Protein AF-A0A0A3YGN4-F1 (afdb_monomer_lite)

Structure (mmCIF, N/CA/C/O backbone):
data_AF-A0A0A3YGN4-F1
#
_entry.id   AF-A0A0A3YGN4-F1
#
loop_
_atom_site.group_PDB
_atom_site.id
_atom_site.type_symbol
_atom_site.label_atom_id
_atom_site.label_alt_id
_atom_site.label_comp_id
_atom_site.label_asym_id
_atom_site.label_entity_id
_atom_site.label_seq_id
_atom_site.pdbx_PDB_ins_code
_atom_site.Cartn_x
_atom_site.Cartn_y
_atom_site.Cartn_z
_atom_site.occupancy
_atom_site.B_iso_or_equiv
_atom_site.auth_seq_id
_atom_site.auth_comp_id
_atom_site.auth_asym_id
_atom_site.auth_atom_id
_atom_site.pdbx_PDB_model_num
ATOM 1 N N . ILE A 1 1 ? -13.896 -2.604 -12.950 1.00 87.62 1 ILE A N 1
ATOM 2 C CA . ILE A 1 1 ? -14.407 -3.993 -12.743 1.00 87.62 1 ILE A CA 1
ATOM 3 C C . ILE A 1 1 ? -13.763 -4.641 -11.520 1.00 87.62 1 ILE A C 1
ATOM 5 O O . ILE A 1 1 ? -14.509 -4.986 -10.619 1.00 87.62 1 ILE A O 1
ATOM 9 N N . GLY A 1 2 ? -12.428 -4.775 -11.464 1.00 91.88 2 GLY A N 1
ATOM 10 C CA . GLY A 1 2 ? -11.724 -5.383 -10.320 1.00 91.88 2 GLY A CA 1
ATOM 11 C C . GLY A 1 2 ? -12.083 -4.744 -8.975 1.00 91.88 2 GLY A C 1
ATOM 12 O O . GLY A 1 2 ? -12.652 -5.425 -8.132 1.00 91.88 2 GLY A O 1
ATOM 13 N N . MET A 1 3 ? -11.892 -3.424 -8.843 1.00 93.06 3 MET A N 1
ATOM 14 C CA . MET A 1 3 ? -12.263 -2.665 -7.633 1.00 93.06 3 MET A CA 1
ATOM 15 C C . MET A 1 3 ? -13.719 -2.891 -7.199 1.00 93.06 3 MET A C 1
ATOM 17 O O . MET A 1 3 ? -13.986 -3.164 -6.037 1.00 93.06 3 MET A O 1
ATOM 21 N N . LYS A 1 4 ? -14.669 -2.863 -8.146 1.00 93.38 4 LYS A N 1
ATOM 22 C CA . LYS A 1 4 ? -16.083 -3.149 -7.851 1.00 93.38 4 LYS A CA 1
ATOM 23 C C . LYS A 1 4 ? -16.274 -4.568 -7.312 1.00 93.38 4 LYS A C 1
ATOM 25 O O . LYS A 1 4 ? -17.014 -4.752 -6.361 1.00 93.38 4 LYS A O 1
ATOM 30 N N . ALA A 1 5 ? -15.598 -5.562 -7.890 1.00 95.50 5 ALA A N 1
ATOM 31 C CA . ALA A 1 5 ? -15.697 -6.943 -7.422 1.00 95.50 5 ALA A CA 1
ATOM 32 C C . ALA A 1 5 ? -15.141 -7.115 -5.997 1.00 95.50 5 ALA A C 1
ATOM 34 O O . ALA A 1 5 ? -15.729 -7.872 -5.234 1.00 95.50 5 ALA A O 1
ATOM 35 N N . MET A 1 6 ? -14.064 -6.400 -5.649 1.00 95.81 6 MET A N 1
ATOM 36 C CA . MET A 1 6 ? -13.512 -6.362 -4.287 1.00 95.81 6 MET A CA 1
ATOM 37 C C . MET A 1 6 ? -14.488 -5.696 -3.308 1.00 95.81 6 MET A C 1
ATOM 39 O O . MET A 1 6 ? -14.756 -6.231 -2.239 1.00 95.81 6 MET A O 1
ATOM 43 N N . ILE A 1 7 ? -15.096 -4.571 -3.701 1.00 96.06 7 ILE A N 1
ATOM 44 C CA . ILE A 1 7 ? -16.134 -3.895 -2.907 1.00 96.06 7 ILE A CA 1
ATOM 45 C C . ILE A 1 7 ? -17.335 -4.819 -2.650 1.00 96.06 7 ILE A C 1
ATOM 47 O O . ILE A 1 7 ? -17.850 -4.862 -1.533 1.00 96.06 7 ILE A O 1
ATOM 51 N N . GLU A 1 8 ? -17.776 -5.577 -3.655 1.00 95.94 8 GLU A N 1
ATOM 52 C CA . GLU A 1 8 ? -18.858 -6.550 -3.484 1.00 95.94 8 GLU A CA 1
ATOM 53 C C . GLU A 1 8 ? -18.474 -7.700 -2.541 1.00 95.94 8 GLU A C 1
ATOM 55 O O . GLU A 1 8 ? -19.299 -8.102 -1.725 1.00 95.94 8 GLU A O 1
ATOM 60 N N . GLU A 1 9 ? -17.228 -8.186 -2.569 1.00 96.00 9 GLU A N 1
ATOM 61 C CA . GLU A 1 9 ? -16.745 -9.158 -1.578 1.00 96.00 9 GLU A CA 1
ATOM 62 C C . GLU A 1 9 ? -16.755 -8.564 -0.166 1.00 96.00 9 GLU A C 1
ATOM 64 O O . GLU A 1 9 ? -17.300 -9.174 0.755 1.00 96.00 9 GLU A O 1
ATOM 69 N N . ALA A 1 10 ? -16.237 -7.346 0.007 1.00 96.12 10 ALA A N 1
ATOM 70 C CA . ALA A 1 10 ? -16.197 -6.662 1.297 1.00 96.12 10 ALA A CA 1
ATOM 71 C C . ALA A 1 10 ? -17.579 -6.473 1.934 1.00 96.12 10 ALA A C 1
ATOM 73 O O . ALA A 1 10 ? -17.696 -6.461 3.159 1.00 96.12 10 ALA A O 1
ATOM 74 N N . LYS A 1 11 ? -18.643 -6.355 1.130 1.00 94.88 11 LYS A N 1
ATOM 75 C CA . LYS A 1 11 ? -20.032 -6.298 1.619 1.00 94.88 11 LYS A CA 1
ATOM 76 C C . LYS A 1 11 ? -20.482 -7.602 2.287 1.00 94.88 11 LYS A C 1
ATOM 78 O O . LYS A 1 11 ? -21.425 -7.575 3.074 1.00 94.88 11 LYS A O 1
ATOM 83 N N . THR A 1 12 ? -19.822 -8.721 1.990 1.00 94.69 12 THR A N 1
ATOM 84 C CA . THR A 1 12 ? -20.136 -10.045 2.550 1.00 94.69 12 THR A CA 1
ATOM 85 C C . THR A 1 12 ? -19.335 -10.379 3.809 1.00 94.69 12 THR A C 1
ATOM 87 O O . THR A 1 12 ? -19.714 -11.286 4.548 1.00 94.69 12 THR A O 1
ATOM 90 N N . LEU A 1 13 ? -18.246 -9.654 4.073 1.00 94.81 13 LEU A N 1
ATOM 91 C CA . LEU A 1 13 ? -17.348 -9.946 5.186 1.00 94.81 13 LEU A CA 1
ATOM 92 C C . LEU A 1 13 ? -17.925 -9.472 6.532 1.00 94.81 13 LEU A C 1
ATOM 94 O O . LEU A 1 13 ? -18.617 -8.452 6.590 1.00 94.81 13 LEU A O 1
ATOM 98 N N . PRO A 1 14 ? -17.629 -10.182 7.639 1.00 92.75 14 PRO A N 1
ATOM 99 C CA . PRO A 1 14 ? -18.087 -9.781 8.968 1.00 92.75 14 PRO A CA 1
ATOM 100 C C . PRO A 1 14 ? -17.380 -8.519 9.480 1.00 92.75 14 PRO A C 1
ATOM 102 O O . PRO A 1 14 ? -17.966 -7.747 10.235 1.00 92.75 14 PRO A O 1
ATOM 105 N N . ASN A 1 15 ? -16.127 -8.294 9.078 1.00 91.44 15 ASN A N 1
ATOM 106 C CA . ASN A 1 15 ? -15.379 -7.077 9.368 1.00 91.44 15 ASN A CA 1
ATOM 107 C C . ASN A 1 15 ? -15.668 -5.989 8.329 1.00 91.44 15 ASN A C 1
ATOM 109 O O . ASN A 1 15 ? -15.826 -6.251 7.137 1.00 91.44 15 ASN A O 1
ATOM 113 N N . LYS A 1 16 ? -15.683 -4.730 8.777 1.00 93.06 16 LYS A N 1
ATOM 114 C CA . LYS A 1 16 ? -15.880 -3.585 7.887 1.00 93.06 16 LYS A CA 1
ATOM 115 C C . LYS A 1 16 ? -14.586 -3.275 7.131 1.00 93.06 16 LYS A C 1
ATOM 117 O O . LYS A 1 16 ? -13.709 -2.604 7.666 1.00 93.06 16 LYS A O 1
ATOM 122 N N . VAL A 1 17 ? -14.505 -3.720 5.882 1.00 95.94 17 VAL A N 1
ATOM 123 C CA . VAL A 1 17 ? -13.436 -3.344 4.946 1.00 95.94 17 VAL A CA 1
ATOM 124 C C . VAL A 1 17 ? -13.868 -2.097 4.177 1.00 95.94 17 VAL A C 1
ATOM 126 O O . VAL A 1 17 ? -14.959 -2.063 3.609 1.00 95.94 17 VAL A O 1
ATOM 129 N N . LEU A 1 18 ? -13.036 -1.059 4.203 1.00 96.88 18 LEU A N 1
ATOM 130 C CA . LEU A 1 18 ? -13.212 0.159 3.419 1.00 96.88 18 LEU A CA 1
ATOM 131 C C . LEU A 1 18 ? -12.023 0.303 2.479 1.00 96.88 18 LEU A C 1
ATOM 133 O O . LEU A 1 18 ? -10.889 0.049 2.874 1.00 96.88 18 LEU A O 1
ATOM 137 N N . TYR A 1 19 ? -12.297 0.714 1.251 1.00 97.12 19 TYR A N 1
ATOM 138 C CA . TYR A 1 19 ? -11.297 0.897 0.214 1.00 97.12 19 TYR A CA 1
ATOM 139 C C . TYR A 1 19 ? -10.918 2.357 0.087 1.00 97.12 19 TYR A C 1
ATOM 141 O O . TYR A 1 19 ? -11.744 3.253 0.252 1.00 97.12 19 TYR A O 1
ATOM 149 N N . THR A 1 20 ? -9.683 2.589 -0.303 1.00 96.38 20 THR A N 1
ATOM 150 C CA . THR A 1 20 ? -9.300 3.814 -0.982 1.00 96.38 20 THR A CA 1
ATOM 151 C C . THR A 1 20 ? -9.054 3.480 -2.453 1.00 96.38 20 THR A C 1
ATOM 153 O O . THR A 1 20 ? -8.720 2.343 -2.789 1.00 96.38 20 THR A O 1
ATOM 156 N N . VAL A 1 21 ? -9.331 4.422 -3.353 1.00 96.12 21 VAL A N 1
ATOM 157 C CA . VAL A 1 21 ? -9.218 4.209 -4.807 1.00 96.12 21 VAL A CA 1
ATOM 158 C C . VAL A 1 21 ? -8.011 4.958 -5.364 1.00 96.12 21 VAL A C 1
ATOM 160 O O . VAL A 1 21 ? -7.734 6.065 -4.898 1.00 96.12 21 VAL A O 1
ATOM 163 N N . PRO A 1 22 ? -7.300 4.412 -6.363 1.00 94.00 22 PRO A N 1
ATOM 164 C CA . PRO A 1 22 ? -6.235 5.152 -7.023 1.00 94.00 22 PRO A CA 1
ATOM 165 C C . PRO A 1 22 ? -6.832 6.370 -7.730 1.00 94.00 22 PRO A C 1
ATOM 167 O O . PRO A 1 22 ? -7.900 6.275 -8.337 1.00 94.00 22 PRO A O 1
ATOM 170 N N . CYS A 1 23 ? -6.147 7.510 -7.676 1.00 91.44 23 CYS A N 1
ATOM 171 C CA . CYS A 1 23 ? -6.521 8.682 -8.471 1.00 91.44 23 CYS A CA 1
ATOM 172 C C . CYS A 1 23 ? -5.655 8.869 -9.720 1.00 91.44 23 CYS A C 1
ATOM 174 O O . CYS A 1 23 ? -5.958 9.740 -10.529 1.00 91.44 23 CYS A O 1
ATOM 176 N N . LEU A 1 24 ? -4.599 8.067 -9.865 1.00 91.75 24 LEU A N 1
ATOM 177 C CA . LEU A 1 24 ? -3.736 8.017 -11.034 1.00 91.75 24 LEU A CA 1
ATOM 178 C C . LEU A 1 24 ? -3.288 6.570 -11.245 1.00 91.75 24 LEU A C 1
ATOM 180 O O . LEU A 1 24 ? -2.843 5.909 -10.314 1.00 91.75 24 LEU A O 1
ATOM 184 N N . THR A 1 25 ? -3.446 6.064 -12.459 1.00 92.38 25 THR A N 1
ATOM 185 C CA . THR A 1 25 ? -2.850 4.798 -12.898 1.00 92.38 25 THR A CA 1
ATOM 186 C C . THR A 1 25 ? -2.714 4.875 -14.414 1.00 92.38 25 THR A C 1
ATOM 188 O O . THR A 1 25 ? -3.686 5.271 -15.056 1.00 92.38 25 THR A O 1
ATOM 191 N N . PRO A 1 26 ? -1.594 4.477 -15.032 1.00 91.75 26 PRO A N 1
ATOM 192 C CA . PRO A 1 26 ? -0.311 4.141 -14.403 1.00 91.75 26 PRO A CA 1
ATOM 193 C C . PRO A 1 26 ? 0.333 5.323 -13.653 1.00 91.75 26 PRO A C 1
ATOM 195 O O . PRO A 1 26 ? -0.042 6.466 -13.905 1.00 91.75 26 PRO A O 1
ATOM 198 N N . ASP A 1 27 ? 1.315 5.056 -12.791 1.00 86.81 27 ASP A N 1
ATOM 199 C CA . ASP A 1 27 ? 2.013 6.085 -11.998 1.00 86.81 27 ASP A CA 1
ATOM 200 C C . ASP A 1 27 ? 2.900 6.985 -12.848 1.00 86.81 27 ASP A C 1
ATOM 202 O O . ASP A 1 27 ? 3.040 8.180 -12.579 1.00 86.81 27 ASP A O 1
ATOM 206 N N . VAL A 1 28 ? 3.476 6.423 -13.912 1.00 87.12 28 VAL A N 1
ATOM 207 C CA . VAL A 1 28 ? 4.308 7.135 -14.881 1.00 87.12 28 VAL A CA 1
ATOM 208 C C . VAL A 1 28 ? 3.721 7.000 -16.291 1.00 87.12 28 VAL A C 1
ATOM 210 O O . VAL A 1 28 ? 4.244 6.255 -17.137 1.00 87.12 28 VAL A O 1
ATOM 213 N N . PRO A 1 29 ? 2.622 7.726 -16.591 1.00 86.62 29 PRO A N 1
ATOM 214 C CA . PRO A 1 29 ? 1.996 7.719 -17.906 1.00 86.62 29 PRO A CA 1
ATOM 215 C C . PRO A 1 29 ? 2.999 7.915 -19.046 1.00 86.62 29 PRO A C 1
ATOM 217 O O . PRO A 1 29 ? 3.865 8.786 -19.015 1.00 86.62 29 PRO A O 1
ATOM 220 N N . GLY A 1 30 ? 2.884 7.075 -20.075 1.00 86.31 30 GLY A N 1
ATOM 221 C CA . GLY A 1 30 ? 3.759 7.096 -21.250 1.00 86.31 30 GLY A CA 1
ATOM 222 C C . GLY A 1 30 ? 5.008 6.213 -21.152 1.00 86.31 30 GLY A C 1
ATOM 223 O O . GLY A 1 30 ? 5.507 5.794 -22.201 1.00 86.31 30 GLY A O 1
ATOM 224 N N . LEU A 1 31 ? 5.480 5.865 -19.949 1.00 88.69 31 LEU A N 1
ATOM 225 C CA . LEU A 1 31 ? 6.583 4.906 -19.773 1.00 88.69 31 LEU A CA 1
ATOM 226 C C . LEU A 1 31 ? 6.102 3.471 -19.565 1.00 88.69 31 LEU A C 1
ATOM 228 O O . LEU A 1 31 ? 6.803 2.526 -19.928 1.00 88.69 31 LEU A O 1
ATOM 232 N N . GLU A 1 32 ? 4.894 3.303 -19.043 1.00 91.88 32 GLU A N 1
ATOM 233 C CA . GLU A 1 32 ? 4.351 2.000 -18.680 1.00 91.88 32 GLU A CA 1
ATOM 234 C C . GLU A 1 32 ? 2.913 1.803 -19.184 1.00 91.88 32 GLU A C 1
ATOM 236 O O . GLU A 1 32 ? 2.332 2.660 -19.855 1.00 91.88 32 GLU A O 1
ATOM 241 N N . THR A 1 33 ? 2.354 0.608 -18.989 1.00 94.38 33 THR A N 1
ATOM 242 C CA . THR A 1 33 ? 1.035 0.248 -19.529 1.00 94.38 33 THR A CA 1
ATOM 243 C C . THR A 1 33 ? 0.265 -0.604 -18.527 1.00 94.38 33 THR A C 1
ATOM 245 O O . THR A 1 33 ? 0.448 -1.818 -18.479 1.00 94.38 33 THR A O 1
ATOM 248 N N . ALA A 1 34 ? -0.621 0.038 -17.765 1.00 94.00 34 ALA A N 1
ATOM 249 C CA . ALA A 1 34 ? -1.543 -0.623 -16.844 1.00 94.00 34 ALA A CA 1
ATOM 250 C C . ALA A 1 34 ? -2.748 -1.251 -17.565 1.00 94.00 34 ALA A C 1
ATOM 252 O O . ALA A 1 34 ? -2.985 -1.009 -18.751 1.00 94.00 34 ALA A O 1
ATOM 253 N N . GLY A 1 35 ? -3.569 -2.021 -16.849 1.00 93.12 35 GLY A N 1
ATOM 254 C CA . GLY A 1 35 ? -4.806 -2.593 -17.400 1.00 93.12 35 GLY A CA 1
ATOM 255 C C . GLY A 1 35 ? -5.911 -1.572 -17.683 1.00 93.12 35 GLY A C 1
ATOM 256 O O . GLY A 1 35 ? -6.794 -1.835 -18.503 1.00 93.12 35 GLY A O 1
ATOM 257 N N . TYR A 1 36 ? -5.847 -0.412 -17.035 1.00 92.75 36 TYR A N 1
ATOM 258 C CA . TYR A 1 36 ? -6.775 0.706 -17.174 1.00 92.75 36 TYR A CA 1
ATOM 259 C C . TYR A 1 36 ? -6.044 2.009 -16.833 1.00 92.75 36 TYR A C 1
ATOM 261 O O . TYR A 1 36 ? -5.161 1.984 -15.978 1.00 92.75 36 TYR A O 1
ATOM 269 N N . ASP A 1 37 ? -6.409 3.110 -17.493 1.00 94.06 37 ASP A N 1
ATOM 270 C CA . ASP A 1 37 ? -5.852 4.429 -17.183 1.00 94.06 37 ASP A CA 1
ATOM 271 C C . ASP A 1 37 ? -6.818 5.176 -16.254 1.00 94.06 37 ASP A C 1
ATOM 273 O O . ASP A 1 37 ? -7.820 5.721 -16.721 1.00 94.06 37 ASP A O 1
ATOM 277 N N . THR A 1 38 ? -6.538 5.175 -14.952 1.00 94.50 38 THR A N 1
ATOM 278 C CA . THR A 1 38 ? -7.346 5.879 -13.946 1.00 94.50 38 THR A CA 1
ATOM 279 C C . THR A 1 38 ? -6.917 7.339 -13.860 1.00 94.50 38 THR A C 1
ATOM 281 O O . THR A 1 38 ? -5.722 7.623 -13.777 1.00 94.50 38 THR A O 1
ATOM 284 N N . ASN A 1 39 ? -7.880 8.260 -13.866 1.00 94.94 39 ASN A N 1
ATOM 285 C CA . ASN A 1 39 ? -7.651 9.704 -13.750 1.00 94.94 39 ASN A CA 1
ATOM 286 C C . ASN A 1 39 ? -8.838 10.412 -13.069 1.00 94.94 39 ASN A C 1
ATOM 288 O O . ASN A 1 39 ? -9.825 9.784 -12.671 1.00 94.94 39 ASN A O 1
ATOM 292 N N . SER A 1 40 ? -8.778 11.741 -12.975 1.00 96.31 40 SER A N 1
ATOM 293 C CA . SER A 1 40 ? -9.807 12.564 -12.323 1.00 96.31 40 SER A CA 1
ATOM 294 C C . SER A 1 40 ? -11.235 12.364 -12.826 1.00 96.31 40 SER A C 1
ATOM 296 O O . SER A 1 40 ? -12.183 12.525 -12.055 1.00 96.31 40 SER A O 1
ATOM 298 N N . LYS A 1 41 ? -11.423 11.962 -14.086 1.00 97.19 41 LYS A N 1
ATOM 299 C CA . LYS A 1 41 ? -12.758 11.728 -14.663 1.00 97.19 41 LYS A CA 1
ATOM 300 C C . LYS A 1 41 ? -13.447 10.498 -14.080 1.00 97.19 41 LYS A C 1
ATOM 302 O O . LYS A 1 41 ? -14.669 10.415 -14.139 1.00 97.19 41 LYS A O 1
ATOM 307 N N . ASP A 1 42 ? -12.686 9.564 -13.516 1.00 96.94 42 ASP A N 1
ATOM 308 C CA . ASP A 1 42 ? -13.225 8.352 -12.900 1.00 96.94 42 ASP A CA 1
ATOM 309 C C . ASP A 1 42 ? -13.697 8.596 -11.453 1.00 96.94 42 ASP A C 1
ATOM 311 O O . ASP A 1 42 ? -14.426 7.776 -10.894 1.00 96.94 42 ASP A O 1
ATOM 315 N N . MET A 1 43 ? -13.305 9.716 -10.825 1.00 97.19 43 MET A N 1
ATOM 316 C CA . MET A 1 43 ? -13.497 9.935 -9.384 1.00 97.19 43 MET A CA 1
ATOM 317 C C . MET A 1 43 ? -14.962 10.016 -8.965 1.00 97.19 43 MET A C 1
ATOM 319 O O . MET A 1 43 ? -15.301 9.551 -7.878 1.00 97.19 43 MET A O 1
ATOM 323 N N . GLU A 1 44 ? -15.836 10.551 -9.821 1.00 97.12 44 GLU A N 1
ATOM 324 C CA . GLU A 1 44 ? -17.275 10.587 -9.546 1.00 97.12 44 GLU A CA 1
ATOM 325 C C . GLU A 1 44 ? -17.852 9.180 -9.378 1.00 97.12 44 GLU A C 1
ATOM 327 O O . GLU A 1 44 ? -18.589 8.918 -8.431 1.00 97.12 44 GLU A O 1
ATOM 332 N N . GLU A 1 45 ? -17.466 8.248 -10.247 1.00 96.19 45 GLU A N 1
ATOM 333 C CA . GLU A 1 45 ? -17.923 6.864 -10.164 1.00 96.19 45 GLU A CA 1
ATOM 334 C C . GLU A 1 45 ? -17.225 6.104 -9.029 1.00 96.19 45 GLU A C 1
ATOM 336 O O . GLU A 1 45 ? -17.875 5.383 -8.268 1.00 96.19 45 GLU A O 1
ATOM 341 N N . LEU A 1 46 ? -15.903 6.247 -8.912 1.00 95.88 46 LEU A N 1
ATOM 342 C CA . LEU A 1 46 ? -15.095 5.456 -7.985 1.00 95.88 46 LEU A CA 1
ATOM 343 C C . LEU A 1 46 ? -15.342 5.826 -6.521 1.00 95.88 46 LEU A C 1
ATOM 345 O O . LEU A 1 46 ? -15.334 4.941 -5.669 1.00 95.88 46 LEU A O 1
ATOM 349 N N . LEU A 1 47 ? -15.600 7.098 -6.215 1.00 97.56 47 LEU A N 1
ATOM 350 C CA . LEU A 1 47 ? -15.823 7.554 -4.839 1.00 97.56 47 LEU A CA 1
ATOM 351 C C . LEU A 1 47 ? -17.289 7.455 -4.388 1.00 97.56 47 LEU A C 1
ATOM 353 O O . LEU A 1 47 ? -17.575 7.660 -3.204 1.00 97.56 47 LEU A O 1
ATOM 357 N N . ALA A 1 48 ? -18.218 7.139 -5.295 1.00 96.50 48 ALA A N 1
ATOM 358 C CA . ALA A 1 48 ? -19.647 7.106 -4.992 1.00 96.50 48 ALA A CA 1
ATOM 359 C C . ALA A 1 48 ? -20.051 5.980 -4.023 1.00 96.50 48 ALA A C 1
ATOM 361 O O . ALA A 1 48 ? -21.027 6.134 -3.286 1.00 96.50 48 ALA A O 1
ATOM 362 N N . ASP A 1 49 ? -19.332 4.850 -3.997 1.00 96.25 49 ASP A N 1
ATOM 363 C CA . ASP A 1 49 ? -19.703 3.721 -3.135 1.00 96.25 49 ASP A CA 1
ATOM 364 C C . ASP A 1 49 ? -19.393 4.034 -1.648 1.00 96.25 49 ASP A C 1
ATOM 366 O O . ASP A 1 49 ? -18.307 4.525 -1.317 1.00 96.25 49 ASP A O 1
ATOM 370 N N . PRO A 1 50 ? -20.315 3.758 -0.706 1.00 95.19 50 PRO A N 1
ATOM 371 C CA . PRO A 1 50 ? -20.082 3.959 0.727 1.00 95.19 50 PRO A CA 1
ATOM 372 C C . PRO A 1 50 ? -18.991 3.056 1.328 1.00 95.19 50 PRO A C 1
ATOM 374 O O . PRO A 1 50 ? -18.578 3.286 2.465 1.00 95.19 50 PRO A O 1
ATOM 377 N N . TYR A 1 51 ? -18.534 2.023 0.615 1.00 97.12 51 TYR A N 1
ATOM 378 C CA . TYR A 1 51 ? -17.365 1.221 0.983 1.00 97.12 51 TYR A CA 1
ATOM 379 C C . TYR A 1 51 ? -16.045 1.841 0.517 1.00 97.12 51 TYR A C 1
ATOM 381 O O . TYR A 1 51 ? -14.993 1.295 0.829 1.00 97.12 51 TYR A O 1
ATOM 389 N N . VAL A 1 52 ? -16.074 2.978 -0.180 1.00 97.69 52 VAL A N 1
ATOM 390 C CA . VAL A 1 52 ? -14.877 3.741 -0.539 1.00 97.69 52 VAL A CA 1
ATOM 391 C C . VAL A 1 52 ? -14.724 4.916 0.421 1.00 97.69 52 VAL A C 1
ATOM 393 O O . VAL A 1 52 ? -15.571 5.803 0.463 1.00 97.69 52 VAL A O 1
ATOM 396 N N . GLN A 1 53 ? -13.658 4.934 1.212 1.00 97.19 53 GLN A N 1
ATOM 397 C CA . GLN A 1 53 ? -13.356 5.986 2.182 1.00 97.19 53 GLN A CA 1
ATOM 398 C C . GLN A 1 53 ? -12.740 7.228 1.523 1.00 97.19 53 GLN A C 1
ATOM 400 O O . GLN A 1 53 ? -12.987 8.351 1.968 1.00 97.19 53 GLN A O 1
ATOM 405 N N . GLY A 1 54 ? -11.990 7.041 0.437 1.00 97.19 54 GLY A N 1
ATOM 406 C CA . GLY A 1 54 ? -11.378 8.150 -0.280 1.00 97.19 54 GLY A CA 1
ATOM 407 C C . GLY A 1 54 ? -10.348 7.751 -1.316 1.00 97.19 54 GLY A C 1
ATOM 408 O O . GLY A 1 54 ? -10.393 6.644 -1.847 1.00 97.19 54 GLY A O 1
ATOM 409 N N . ILE A 1 55 ? -9.458 8.684 -1.627 1.00 97.00 55 ILE A N 1
ATOM 410 C CA . ILE A 1 55 ? -8.347 8.478 -2.554 1.00 97.00 55 ILE A CA 1
ATOM 411 C C . ILE A 1 55 ? -7.204 7.795 -1.804 1.00 97.00 55 ILE A C 1
ATOM 413 O O . ILE A 1 55 ? -6.886 8.171 -0.677 1.00 97.00 55 ILE A O 1
ATOM 417 N N . GLY A 1 56 ? -6.639 6.764 -2.428 1.00 94.44 56 GLY A N 1
ATOM 418 C CA . GLY A 1 56 ? -5.486 6.028 -1.928 1.00 94.44 56 GLY A CA 1
ATOM 419 C C . GLY A 1 56 ? -4.213 6.844 -2.042 1.00 94.44 56 GLY A C 1
ATOM 420 O O . GLY A 1 56 ? -4.241 8.031 -2.344 1.00 94.44 56 GLY A O 1
ATOM 421 N N . GLU A 1 57 ? -3.093 6.201 -1.774 1.00 90.38 57 GLU A N 1
ATOM 422 C CA . GLU A 1 57 ? -1.794 6.850 -1.780 1.00 90.38 57 GLU A CA 1
ATOM 423 C C . GLU A 1 57 ? -1.487 7.603 -3.094 1.00 90.38 57 GLU A C 1
ATOM 425 O O . GLU A 1 57 ? -1.489 7.047 -4.189 1.00 90.38 57 GLU A O 1
ATOM 430 N N . ILE A 1 58 ? -1.245 8.914 -3.005 1.00 89.50 58 ILE A N 1
ATOM 431 C CA . ILE A 1 58 ? -0.969 9.753 -4.183 1.00 89.50 58 ILE A CA 1
ATOM 432 C C . ILE A 1 58 ? 0.495 9.647 -4.646 1.00 89.50 58 ILE A C 1
ATOM 434 O O . ILE A 1 58 ? 1.332 10.500 -4.346 1.00 89.50 58 ILE A O 1
ATOM 438 N N . GLN A 1 59 ? 0.805 8.598 -5.408 1.00 79.44 59 GLN A N 1
ATOM 439 C CA . GLN A 1 59 ? 2.168 8.270 -5.857 1.00 79.44 59 GLN A CA 1
ATOM 440 C C . GLN A 1 59 ? 2.681 9.165 -6.998 1.00 79.44 59 GLN A C 1
ATOM 442 O O . GLN A 1 59 ? 3.851 9.556 -7.005 1.00 79.44 59 GLN A O 1
ATOM 447 N N . GLY A 1 60 ? 1.801 9.580 -7.916 1.00 69.00 60 GLY A N 1
ATOM 448 C CA . GLY A 1 60 ? 2.148 10.414 -9.077 1.00 69.00 60 GLY A CA 1
ATOM 449 C C . GLY A 1 60 ? 2.779 11.772 -8.743 1.00 69.00 60 GLY A C 1
ATOM 450 O O . GLY A 1 60 ? 3.357 12.415 -9.615 1.00 69.00 60 GLY A O 1
ATOM 451 N N . PHE A 1 61 ? 2.710 12.205 -7.481 1.00 72.06 61 PHE A N 1
ATOM 452 C CA . PHE A 1 61 ? 3.299 13.451 -6.987 1.00 72.06 61 PHE A CA 1
ATOM 453 C C . PHE A 1 61 ? 4.376 13.239 -5.906 1.00 72.06 61 PHE A C 1
ATOM 455 O O . PHE A 1 61 ? 4.772 14.189 -5.231 1.00 72.06 61 PHE A O 1
ATOM 462 N N . ALA A 1 62 ? 4.885 12.014 -5.737 1.00 72.19 62 ALA A N 1
ATOM 463 C CA . ALA A 1 62 ? 6.030 11.736 -4.865 1.00 72.19 62 ALA A CA 1
ATOM 464 C C . ALA A 1 62 ? 7.338 12.341 -5.419 1.00 72.19 62 ALA A C 1
ATOM 466 O O . ALA A 1 62 ? 8.199 12.766 -4.661 1.00 72.19 62 ALA A O 1
ATOM 467 N N . ASN A 1 63 ? 7.461 12.475 -6.746 1.00 76.56 63 ASN A N 1
ATOM 468 C CA . ASN A 1 63 ? 8.575 13.151 -7.424 1.00 76.56 63 ASN A CA 1
ATOM 469 C C . ASN A 1 63 ? 8.180 14.569 -7.869 1.00 76.56 63 ASN A C 1
ATOM 471 O O . ASN A 1 63 ? 8.192 14.883 -9.061 1.00 76.56 63 ASN A O 1
ATOM 475 N N . VAL A 1 64 ? 7.822 15.426 -6.906 1.00 79.25 64 VAL A N 1
ATOM 476 C CA . VAL A 1 64 ? 7.226 16.761 -7.133 1.00 79.25 64 VAL A CA 1
ATOM 477 C C . VAL A 1 64 ? 7.929 17.558 -8.238 1.00 79.25 64 VAL A C 1
ATOM 479 O O . VAL A 1 64 ? 7.273 18.063 -9.146 1.00 79.25 64 VAL A O 1
ATOM 482 N N . ARG A 1 65 ? 9.264 17.663 -8.185 1.00 83.56 65 ARG A N 1
ATOM 483 C CA . ARG A 1 65 ? 10.041 18.491 -9.122 1.00 83.56 65 ARG A CA 1
ATOM 484 C C . ARG A 1 65 ? 10.042 17.943 -10.556 1.00 83.56 65 ARG A C 1
ATOM 486 O O . ARG A 1 65 ? 9.576 18.673 -11.429 1.00 83.56 65 ARG A O 1
ATOM 493 N N . PRO A 1 66 ? 10.486 16.694 -10.833 1.00 84.81 66 PRO A N 1
ATOM 494 C CA . PRO A 1 66 ? 10.408 16.143 -12.188 1.00 84.81 66 PRO A CA 1
ATOM 495 C C . PRO A 1 66 ? 8.997 16.165 -12.776 1.00 84.81 66 PRO A C 1
ATOM 497 O O . PRO A 1 66 ? 8.830 16.474 -13.952 1.00 84.81 66 PRO A O 1
ATOM 500 N N . VAL A 1 67 ? 7.979 15.866 -11.963 1.00 86.31 67 VAL A N 1
ATOM 501 C CA . VAL A 1 67 ? 6.583 15.866 -12.416 1.00 86.31 67 VAL A CA 1
ATOM 502 C C . VAL A 1 67 ? 6.151 17.281 -12.791 1.00 86.31 67 VAL A C 1
ATOM 504 O O . VAL A 1 67 ? 5.590 17.481 -13.861 1.00 86.31 67 VAL A O 1
ATOM 507 N N . PHE A 1 68 ? 6.479 18.286 -11.978 1.00 85.75 68 PHE A N 1
ATOM 508 C CA . PHE A 1 68 ? 6.176 19.679 -12.304 1.00 85.75 68 PHE A CA 1
ATOM 509 C C . PHE A 1 68 ? 6.881 20.160 -13.582 1.00 85.75 68 PHE A C 1
ATOM 511 O O . PHE A 1 68 ? 6.286 20.883 -14.379 1.00 85.75 68 PHE A O 1
ATOM 518 N N . GLU A 1 69 ? 8.134 19.758 -13.795 1.00 89.06 69 GLU A N 1
ATOM 519 C CA . GLU A 1 69 ? 8.934 20.188 -14.948 1.00 89.06 69 GLU A CA 1
ATOM 520 C C . GLU A 1 69 ? 8.564 19.477 -16.256 1.00 89.06 69 GLU A C 1
ATOM 522 O O . GLU A 1 69 ? 8.705 20.062 -17.334 1.00 89.06 69 GLU A O 1
ATOM 527 N N . HIS A 1 70 ? 8.121 18.220 -16.187 1.00 88.12 70 HIS A N 1
ATOM 528 C CA . HIS A 1 70 ? 7.990 17.362 -17.368 1.00 88.12 70 HIS A CA 1
ATOM 529 C C . HIS A 1 70 ? 6.588 16.800 -17.610 1.00 88.12 70 HIS A C 1
ATOM 531 O O . HIS A 1 70 ? 6.311 16.401 -18.739 1.00 88.12 70 HIS A O 1
ATOM 537 N N . ALA A 1 71 ? 5.722 16.777 -16.597 1.00 88.81 71 ALA A N 1
ATOM 538 C CA . ALA A 1 71 ? 4.358 16.253 -16.675 1.00 88.81 71 ALA A CA 1
ATOM 539 C C . ALA A 1 71 ? 3.365 17.060 -15.796 1.00 88.81 71 ALA A C 1
ATOM 541 O O . ALA A 1 71 ? 2.674 16.490 -14.943 1.00 88.81 71 ALA A O 1
ATOM 542 N N . PRO A 1 72 ? 3.285 18.402 -15.942 1.00 90.38 72 PRO A N 1
ATOM 543 C CA . PRO A 1 72 ? 2.450 19.257 -15.088 1.00 90.38 72 PRO A CA 1
ATOM 544 C C . PRO A 1 72 ? 0.945 18.933 -15.159 1.00 90.38 72 PRO A C 1
ATOM 546 O O . PRO A 1 72 ? 0.178 19.274 -14.252 1.00 90.38 72 PRO A O 1
ATOM 549 N N . GLU A 1 73 ? 0.495 18.258 -16.216 1.00 91.06 73 GLU A N 1
ATOM 550 C CA . GLU A 1 73 ? -0.866 17.744 -16.351 1.00 91.06 73 GLU A CA 1
ATOM 551 C C . GLU A 1 73 ? -1.227 16.715 -15.273 1.00 91.06 73 GLU A C 1
ATOM 553 O O . GLU A 1 73 ? -2.376 16.710 -14.832 1.00 91.06 73 GLU A O 1
ATOM 558 N N . ILE A 1 74 ? -0.263 15.922 -14.783 1.00 90.62 74 ILE A N 1
ATOM 559 C CA . ILE A 1 74 ? -0.477 14.953 -13.693 1.00 90.62 74 ILE A CA 1
ATOM 560 C C . ILE A 1 74 ? -0.895 15.682 -12.415 1.00 90.62 74 ILE A C 1
ATOM 562 O O . ILE A 1 74 ? -1.824 15.270 -11.726 1.00 90.62 74 ILE A O 1
ATOM 566 N N . ILE A 1 75 ? -0.262 16.822 -12.131 1.00 89.31 75 ILE A N 1
ATOM 567 C CA . ILE A 1 75 ? -0.588 17.655 -10.968 1.00 89.31 75 ILE A CA 1
ATOM 568 C C . ILE A 1 75 ? -2.002 18.210 -11.106 1.00 89.31 75 ILE A C 1
ATOM 570 O O . ILE A 1 75 ? -2.778 18.194 -10.155 1.00 89.31 75 ILE A O 1
ATOM 574 N N . THR A 1 76 ? -2.344 18.700 -12.299 1.00 91.69 76 THR A N 1
ATOM 575 C CA . THR A 1 76 ? -3.672 19.267 -12.561 1.00 91.69 76 THR A CA 1
ATOM 576 C C . THR A 1 76 ? -4.766 18.210 -12.388 1.00 91.69 76 THR A C 1
ATOM 578 O O . THR A 1 76 ? -5.782 18.486 -11.750 1.00 91.69 76 THR A O 1
ATOM 581 N N . ASP A 1 77 ? -4.544 17.002 -12.907 1.00 93.88 77 ASP A N 1
ATOM 582 C CA . ASP A 1 77 ? -5.469 15.876 -12.766 1.00 93.88 77 ASP A CA 1
ATOM 583 C C . ASP A 1 77 ? -5.609 15.437 -11.300 1.00 93.88 77 ASP A C 1
ATOM 585 O O . ASP A 1 77 ? -6.722 15.357 -10.777 1.00 93.88 77 ASP A O 1
ATOM 589 N N . GLN A 1 78 ? -4.494 15.278 -10.583 1.00 92.81 78 GLN A N 1
ATOM 590 C CA . GLN A 1 78 ? -4.511 14.939 -9.160 1.00 92.81 78 GLN A CA 1
ATOM 591 C C . GLN A 1 78 ? -5.262 15.988 -8.329 1.00 92.81 78 GLN A C 1
ATOM 593 O O . GLN A 1 78 ? -6.085 15.633 -7.485 1.00 92.81 78 GLN A O 1
ATOM 598 N N . LEU A 1 79 ? -5.029 17.281 -8.575 1.00 93.88 79 LEU A N 1
ATOM 599 C CA . LEU A 1 79 ? -5.738 18.363 -7.885 1.00 93.88 79 LEU A CA 1
ATOM 600 C C . LEU A 1 79 ? -7.245 18.325 -8.157 1.00 93.88 79 LEU A C 1
ATOM 602 O O . LEU A 1 79 ? -8.025 18.612 -7.245 1.00 93.88 79 LEU A O 1
ATOM 606 N N . ALA A 1 80 ? -7.669 17.966 -9.371 1.00 96.31 80 ALA A N 1
ATOM 607 C CA . ALA A 1 80 ? -9.082 17.772 -9.685 1.00 96.31 80 ALA A CA 1
ATOM 608 C C . ALA A 1 80 ? -9.674 16.602 -8.881 1.00 96.31 80 ALA A C 1
ATOM 610 O O . ALA A 1 80 ? -10.719 16.773 -8.246 1.00 96.31 80 ALA A O 1
ATOM 611 N N . SER A 1 81 ? -8.972 15.467 -8.818 1.00 97.00 81 SER A N 1
ATOM 612 C CA . SER A 1 81 ? -9.368 14.301 -8.018 1.00 97.00 81 SER A CA 1
ATOM 613 C C . SER A 1 81 ? -9.501 14.633 -6.533 1.00 97.00 81 SER A C 1
ATOM 615 O O . SER A 1 81 ? -10.547 14.396 -5.925 1.00 97.00 81 SER A O 1
ATOM 617 N N . VAL A 1 82 ? -8.470 15.255 -5.956 1.00 96.12 82 VAL A N 1
ATOM 618 C CA . VAL A 1 82 ? -8.427 15.669 -4.545 1.00 96.12 82 VAL A CA 1
ATOM 619 C C . VAL A 1 82 ? -9.529 16.676 -4.229 1.00 96.12 82 VAL A C 1
ATOM 621 O O . VAL A 1 82 ? -10.222 16.547 -3.217 1.00 96.12 82 VAL A O 1
ATOM 624 N N . SER A 1 83 ? -9.733 17.669 -5.096 1.00 96.81 83 SER A N 1
ATOM 625 C CA . SER A 1 83 ? -10.776 18.682 -4.907 1.00 96.81 83 SER A CA 1
ATOM 626 C C . SER A 1 83 ? -12.167 18.055 -4.916 1.00 96.81 83 SER A C 1
ATOM 628 O O . SER A 1 83 ? -12.989 18.374 -4.053 1.00 96.81 83 SER A O 1
ATOM 630 N N . TYR A 1 84 ? -12.420 17.131 -5.848 1.00 97.75 84 TYR A N 1
ATOM 631 C CA . TYR A 1 84 ? -13.681 16.404 -5.909 1.00 97.75 84 TYR A CA 1
ATOM 632 C C . TYR A 1 84 ? -13.891 15.544 -4.656 1.00 97.75 84 TYR A C 1
ATOM 634 O O . TYR A 1 84 ? -14.911 15.712 -3.987 1.00 97.75 84 TYR A O 1
ATOM 642 N N . ALA A 1 85 ? -12.910 14.720 -4.266 1.00 97.44 85 ALA A N 1
ATOM 643 C CA . ALA A 1 85 ? -12.978 13.884 -3.065 1.00 97.44 85 ALA A CA 1
ATOM 644 C C . ALA A 1 85 ? -13.308 14.699 -1.805 1.00 97.44 85 ALA A C 1
ATOM 646 O O . ALA A 1 85 ? -14.236 14.364 -1.064 1.00 97.44 85 ALA A O 1
ATOM 647 N N . LYS A 1 86 ? -12.627 15.834 -1.607 1.00 95.88 86 LYS A N 1
ATOM 648 C CA . LYS A 1 86 ? -12.896 16.732 -0.477 1.00 95.88 86 LYS A CA 1
ATOM 649 C C . LYS A 1 86 ? -14.286 17.357 -0.530 1.00 95.88 86 LYS A C 1
ATOM 651 O O . LYS A 1 86 ? -14.911 17.507 0.518 1.00 95.88 86 LYS A O 1
ATOM 656 N N . SER A 1 87 ? -14.785 17.703 -1.718 1.00 96.94 87 SER A N 1
ATOM 657 C CA . SER A 1 87 ? -16.118 18.305 -1.874 1.00 96.94 87 SER A CA 1
ATOM 658 C C . SER A 1 87 ? -17.254 17.386 -1.407 1.00 96.94 87 SER A C 1
ATOM 660 O O . SER A 1 87 ? -18.299 17.876 -0.982 1.00 96.94 87 SER A O 1
ATOM 662 N N . ILE A 1 88 ? -17.023 16.069 -1.420 1.00 96.62 88 ILE A N 1
ATOM 663 C CA . ILE A 1 88 ? -17.973 15.042 -0.970 1.00 96.62 88 ILE A CA 1
ATOM 664 C C . ILE A 1 88 ? -17.561 14.383 0.360 1.00 96.62 88 ILE A C 1
ATOM 666 O O . ILE A 1 88 ? -18.121 13.357 0.744 1.00 96.62 88 ILE A O 1
ATOM 670 N N . GLY A 1 89 ? -16.594 14.970 1.076 1.00 94.88 89 GLY A N 1
ATOM 671 C CA . GLY A 1 89 ? -16.186 14.544 2.419 1.00 94.88 89 GLY A CA 1
ATOM 672 C C . GLY A 1 89 ? -15.357 13.256 2.483 1.00 94.88 89 GLY A C 1
ATOM 673 O O . GLY A 1 89 ? -15.326 12.616 3.531 1.00 94.88 89 GLY A O 1
ATOM 674 N N . LYS A 1 90 ? -14.706 12.858 1.386 1.00 96.75 90 LYS A N 1
ATOM 675 C CA . LYS A 1 90 ? -13.809 11.692 1.330 1.00 96.75 90 LYS A CA 1
ATOM 676 C C . LYS A 1 90 ? -12.377 12.071 1.722 1.00 96.75 90 LYS A C 1
ATOM 678 O O . LYS A 1 90 ? -11.986 13.232 1.586 1.00 96.75 90 LYS A O 1
ATOM 683 N N . THR A 1 91 ? -11.599 11.099 2.202 1.00 96.38 91 THR A N 1
ATOM 684 C CA . THR A 1 91 ? -10.195 11.322 2.598 1.00 96.38 91 THR A CA 1
ATOM 685 C C . THR A 1 91 ? -9.234 11.221 1.417 1.00 96.38 91 THR A C 1
ATOM 687 O O . THR A 1 91 ? -9.612 10.807 0.318 1.00 96.38 91 THR A O 1
ATOM 690 N N . VAL A 1 92 ? -7.993 11.643 1.643 1.00 96.12 92 VAL A N 1
ATOM 691 C CA . VAL A 1 92 ? -6.890 11.537 0.688 1.00 96.12 92 VAL A CA 1
ATOM 692 C C . VAL A 1 92 ? -5.683 11.010 1.445 1.00 96.12 92 VAL A C 1
ATOM 694 O O . VAL A 1 92 ? -5.253 11.609 2.433 1.00 96.12 92 VAL A O 1
ATOM 697 N N . GLU A 1 93 ? -5.145 9.889 0.987 1.00 96.19 93 GLU A N 1
ATOM 698 C CA . GLU A 1 93 ? -3.960 9.273 1.569 1.00 96.19 93 GLU A CA 1
ATOM 699 C C . GLU A 1 93 ? -2.714 9.650 0.756 1.00 96.19 93 GLU A C 1
ATOM 701 O O . GLU A 1 93 ? -2.768 9.800 -0.462 1.00 96.19 93 GLU A O 1
ATOM 706 N N . GLY A 1 94 ? -1.587 9.879 1.428 1.00 92.38 94 GLY A N 1
ATOM 707 C CA . GLY A 1 94 ? -0.374 10.397 0.791 1.00 92.38 94 GLY A CA 1
ATOM 708 C C . GLY A 1 94 ? 0.694 9.338 0.556 1.00 92.38 94 GLY A C 1
ATOM 709 O O . GLY A 1 94 ? 0.751 8.330 1.268 1.00 92.38 94 GLY A O 1
ATOM 710 N N . ASN A 1 95 ? 1.573 9.626 -0.409 1.00 91.69 95 ASN A N 1
ATOM 711 C CA . ASN A 1 95 ? 2.798 8.873 -0.643 1.00 91.69 95 ASN A CA 1
ATOM 712 C C . ASN A 1 95 ? 4.006 9.802 -0.789 1.00 91.69 95 ASN A C 1
ATOM 714 O O . ASN A 1 95 ? 4.154 10.486 -1.801 1.00 91.69 95 ASN A O 1
ATOM 718 N N . CYS A 1 96 ? 4.863 9.862 0.230 1.00 89.81 96 CYS A N 1
ATOM 719 C CA . CYS A 1 96 ? 5.872 10.917 0.349 1.00 89.81 96 CYS A CA 1
ATOM 720 C C . CYS A 1 96 ? 7.278 10.414 0.756 1.00 89.81 96 CYS A C 1
ATOM 722 O O . CYS A 1 96 ? 7.856 10.933 1.721 1.00 89.81 96 CYS A O 1
ATOM 724 N N . PRO A 1 97 ? 7.853 9.416 0.051 1.00 89.19 97 PRO A N 1
ATOM 725 C CA . PRO A 1 97 ? 9.189 8.897 0.354 1.00 89.19 97 PRO A CA 1
ATOM 726 C C . PRO A 1 97 ? 10.255 9.987 0.180 1.00 89.19 97 PRO A C 1
ATOM 728 O O . PRO A 1 97 ? 10.358 10.597 -0.884 1.00 89.19 97 PRO A O 1
ATOM 731 N N . GLY A 1 98 ? 11.055 10.245 1.219 1.00 88.25 98 GLY A N 1
ATOM 732 C CA . GLY A 1 98 ? 12.204 11.158 1.151 1.00 88.25 98 GLY A CA 1
ATOM 733 C C . GLY A 1 98 ? 11.884 12.640 0.908 1.00 88.25 98 GLY A C 1
ATOM 734 O O . GLY A 1 98 ? 12.806 13.443 0.737 1.00 88.25 98 GLY A O 1
ATOM 735 N N . LEU A 1 99 ? 10.606 13.037 0.887 1.00 91.50 99 LEU A N 1
ATOM 736 C CA . LEU A 1 99 ? 10.221 14.438 0.725 1.00 91.50 99 LEU A CA 1
ATOM 737 C C . LEU A 1 99 ? 10.435 15.223 2.022 1.00 91.50 99 LEU A C 1
ATOM 739 O O . LEU A 1 99 ? 10.005 14.803 3.094 1.00 91.50 99 LEU A O 1
ATOM 743 N N . SER A 1 100 ? 11.039 16.407 1.900 1.00 93.25 100 SER A N 1
ATOM 744 C CA . SER A 1 100 ? 11.305 17.333 3.008 1.00 93.25 100 SER A CA 1
ATOM 745 C C . SER A 1 100 ? 11.120 18.794 2.585 1.00 93.25 100 SER A C 1
ATOM 747 O O . SER A 1 100 ? 11.052 19.124 1.392 1.00 93.25 100 SER A O 1
ATOM 749 N N . GLY A 1 101 ? 11.005 19.689 3.565 1.00 94.62 101 GLY A N 1
ATOM 750 C CA . GLY A 1 101 ? 10.928 21.132 3.361 1.00 94.62 101 GLY A CA 1
ATOM 751 C C . GLY A 1 101 ? 9.813 21.554 2.399 1.00 94.62 101 GLY A C 1
ATOM 752 O O . GLY A 1 101 ? 8.643 21.217 2.576 1.00 94.62 101 GLY A O 1
ATOM 753 N N . ALA A 1 102 ? 10.175 22.330 1.374 1.00 93.38 102 ALA A N 1
ATOM 754 C CA . ALA A 1 102 ? 9.215 22.876 0.415 1.00 93.38 102 ALA A CA 1
ATOM 755 C C . ALA A 1 102 ? 8.530 21.795 -0.438 1.00 93.38 102 ALA A C 1
ATOM 757 O O . ALA A 1 102 ? 7.358 21.953 -0.781 1.00 93.38 102 ALA A O 1
ATOM 758 N N . ASP A 1 103 ? 9.228 20.699 -0.745 1.00 92.44 103 ASP A N 1
ATOM 759 C CA . ASP A 1 103 ? 8.676 19.629 -1.578 1.00 92.44 103 ASP A CA 1
ATOM 760 C C . ASP A 1 103 ? 7.643 18.813 -0.773 1.00 92.44 103 ASP A C 1
ATOM 762 O O . ASP A 1 103 ? 6.558 18.518 -1.278 1.00 92.44 103 ASP A O 1
ATOM 766 N N . LEU A 1 104 ? 7.903 18.566 0.520 1.00 93.88 104 LEU A N 1
ATOM 767 C CA . LEU A 1 104 ? 6.915 17.982 1.439 1.00 93.88 104 LEU A CA 1
ATOM 768 C C . LEU A 1 104 ? 5.689 18.890 1.608 1.00 93.88 104 LEU A C 1
ATOM 770 O O . LEU A 1 104 ? 4.552 18.424 1.529 1.00 93.88 104 LEU A O 1
ATOM 774 N N . ALA A 1 105 ? 5.904 20.194 1.799 1.00 93.94 105 ALA A N 1
ATOM 775 C CA . ALA A 1 105 ? 4.816 21.162 1.915 1.00 93.94 105 ALA A CA 1
ATOM 776 C C . ALA A 1 105 ? 3.940 21.194 0.651 1.00 93.94 105 ALA A C 1
ATOM 778 O O . ALA A 1 105 ? 2.711 21.208 0.751 1.00 93.94 105 ALA A O 1
ATOM 779 N N . ALA A 1 106 ? 4.552 21.150 -0.537 1.00 92.38 106 ALA A N 1
ATOM 780 C CA . ALA A 1 106 ? 3.828 21.063 -1.802 1.00 92.38 106 ALA A CA 1
ATOM 781 C C . ALA A 1 106 ? 2.979 19.786 -1.877 1.00 92.38 106 ALA A C 1
ATOM 783 O O . ALA A 1 106 ? 1.805 19.862 -2.248 1.00 92.38 106 ALA A O 1
ATOM 784 N N . HIS A 1 107 ? 3.531 18.637 -1.472 1.00 92.56 107 HIS A N 1
ATOM 785 C CA . HIS A 1 107 ? 2.801 17.369 -1.433 1.00 92.56 107 HIS A CA 1
ATOM 786 C C . HIS A 1 107 ? 1.565 17.453 -0.523 1.00 92.56 107 HIS A C 1
ATOM 788 O O . HIS A 1 107 ? 0.456 17.163 -0.973 1.00 92.56 107 HIS A O 1
ATOM 794 N N . ILE A 1 108 ? 1.715 17.976 0.699 1.00 93.94 108 ILE A N 1
ATOM 795 C CA . ILE A 1 108 ? 0.606 18.188 1.649 1.00 93.94 108 ILE A CA 1
ATOM 796 C C . ILE A 1 108 ? -0.485 19.089 1.062 1.00 93.94 108 ILE A C 1
ATOM 798 O O . ILE A 1 108 ? -1.675 18.778 1.159 1.00 93.94 108 ILE A O 1
ATOM 802 N N . ILE A 1 109 ? -0.103 20.213 0.450 1.00 92.69 109 ILE A N 1
ATOM 803 C CA . ILE A 1 109 ? -1.058 21.153 -0.152 1.00 92.69 109 ILE A CA 1
ATOM 804 C C . ILE A 1 109 ? -1.807 20.477 -1.304 1.00 92.69 109 ILE A C 1
ATOM 806 O O . ILE A 1 109 ? -3.034 20.569 -1.371 1.00 92.69 109 ILE A O 1
ATOM 810 N N . SER A 1 110 ? -1.088 19.759 -2.169 1.00 91.00 110 SER A N 1
ATOM 811 C CA . SER A 1 110 ? -1.671 19.066 -3.322 1.00 91.00 110 SER A CA 1
ATOM 812 C C . SER A 1 110 ? -2.619 17.932 -2.928 1.00 91.00 110 SER A C 1
ATOM 814 O O . SER A 1 110 ? -3.618 17.715 -3.605 1.00 91.00 110 SER A O 1
ATOM 816 N N . GLY A 1 111 ? -2.351 17.260 -1.806 1.00 91.56 111 GLY A N 1
ATOM 817 C CA . GLY A 1 111 ? -3.212 16.230 -1.227 1.00 91.56 111 GLY A CA 1
ATOM 818 C C . GLY A 1 111 ? -4.386 16.795 -0.423 1.00 91.56 111 GLY A C 1
ATOM 819 O O . GLY A 1 111 ? -5.138 16.054 0.200 1.00 91.56 111 GLY A O 1
ATOM 820 N N . GLY A 1 112 ? -4.576 18.117 -0.425 1.00 90.50 112 GLY A N 1
ATOM 821 C CA . GLY A 1 112 ? -5.723 18.739 0.217 1.00 90.50 112 GLY A CA 1
ATOM 822 C C . GLY A 1 112 ? -5.559 18.906 1.727 1.00 90.50 112 GLY A C 1
ATOM 823 O O . GLY A 1 112 ? -6.545 18.804 2.455 1.00 90.50 112 GLY A O 1
ATOM 824 N N . THR A 1 113 ? -4.345 19.231 2.178 1.00 89.56 113 THR A N 1
ATOM 825 C CA . THR A 1 113 ? -3.950 19.698 3.526 1.00 89.56 113 THR A CA 1
ATOM 826 C C . THR A 1 113 ? -4.003 18.685 4.668 1.00 89.56 113 THR A C 1
ATOM 828 O O . THR A 1 113 ? -3.215 18.806 5.599 1.00 89.56 113 THR A O 1
ATOM 831 N N . GLN A 1 114 ? -4.918 17.718 4.638 1.00 91.06 114 GLN A N 1
ATOM 832 C CA . GLN A 1 114 ? -4.967 16.613 5.596 1.00 91.06 114 GLN A CA 1
ATOM 833 C C . GLN A 1 114 ? -4.719 15.316 4.838 1.00 91.06 114 GLN A C 1
ATOM 835 O O . GLN A 1 114 ? -5.606 14.846 4.134 1.00 91.06 114 GLN A O 1
ATOM 840 N N . ILE A 1 115 ? -3.517 14.766 5.005 1.00 94.00 115 ILE A N 1
ATOM 841 C CA . ILE A 1 115 ? -3.084 13.529 4.360 1.00 94.00 115 ILE A CA 1
ATOM 842 C C . ILE A 1 115 ? -2.359 12.619 5.344 1.00 94.00 115 ILE A C 1
ATOM 844 O O . ILE A 1 115 ? -1.901 13.054 6.409 1.00 94.00 115 ILE A O 1
ATOM 848 N N . SER A 1 116 ? -2.247 11.354 4.966 1.00 96.75 116 SER A N 1
ATOM 849 C CA . SER A 1 116 ? -1.324 10.408 5.580 1.00 96.75 116 SER A CA 1
ATOM 850 C C . SER A 1 116 ? -0.014 10.307 4.802 1.00 96.75 116 SER A C 1
ATOM 852 O O . SER A 1 116 ? 0.148 10.920 3.750 1.00 96.75 116 SER A O 1
ATOM 854 N N . CYS A 1 117 ? 0.935 9.541 5.328 1.00 95.50 117 CYS A N 1
ATOM 855 C CA . CYS A 1 117 ? 2.066 9.037 4.564 1.00 95.50 117 CYS A CA 1
ATOM 856 C C . CYS A 1 117 ? 2.549 7.743 5.214 1.00 95.50 117 CYS A C 1
ATOM 858 O O . CYS A 1 117 ? 2.827 7.731 6.417 1.00 95.50 117 CYS A O 1
ATOM 860 N N . HIS A 1 118 ? 2.625 6.668 4.433 1.00 94.12 118 HIS A N 1
ATOM 861 C CA . HIS A 1 118 ? 3.135 5.371 4.885 1.00 94.12 118 HIS A CA 1
ATOM 862 C C . HIS A 1 118 ? 4.607 5.160 4.491 1.00 94.12 118 HIS A C 1
ATOM 864 O O . HIS A 1 118 ? 5.342 4.497 5.213 1.00 94.12 118 HIS A O 1
ATOM 870 N N . GLU A 1 119 ? 5.093 5.858 3.458 1.00 92.06 119 GLU A N 1
ATOM 871 C CA . GLU A 1 119 ? 6.508 5.921 3.061 1.00 92.06 119 GLU A CA 1
ATOM 872 C C . GLU A 1 119 ? 7.374 6.779 3.999 1.00 92.06 119 GLU A C 1
ATOM 874 O O . GLU A 1 119 ? 7.881 7.838 3.627 1.00 92.06 119 GLU A O 1
ATOM 879 N N . THR A 1 120 ? 7.513 6.361 5.257 1.00 93.69 120 THR A N 1
ATOM 880 C CA . THR A 1 120 ? 8.421 6.980 6.234 1.00 93.69 120 THR A CA 1
ATOM 881 C C . THR A 1 120 ? 9.411 5.942 6.729 1.00 93.69 120 THR A C 1
ATOM 883 O O . THR A 1 120 ? 9.010 4.907 7.258 1.00 93.69 120 THR A O 1
ATOM 886 N N . THR A 1 121 ? 10.705 6.207 6.549 1.00 92.44 121 THR A N 1
ATOM 887 C CA . THR A 1 121 ? 11.756 5.204 6.798 1.00 92.44 121 THR A CA 1
ATOM 888 C C . THR A 1 121 ? 12.731 5.581 7.906 1.00 92.44 121 THR A C 1
ATOM 890 O O . THR A 1 121 ? 13.493 4.725 8.347 1.00 92.44 121 THR A O 1
ATOM 893 N N . THR A 1 122 ? 12.736 6.838 8.357 1.00 94.88 122 THR A N 1
ATOM 894 C CA . THR A 1 122 ? 13.671 7.337 9.375 1.00 94.88 122 THR A CA 1
ATOM 895 C C . THR A 1 122 ? 12.952 8.087 10.489 1.00 94.88 122 THR A C 1
ATOM 897 O O . THR A 1 122 ? 11.853 8.624 10.306 1.00 94.88 122 THR A O 1
ATOM 900 N N . LYS A 1 123 ? 13.607 8.166 11.652 1.00 97.69 123 LYS A N 1
ATOM 901 C CA . LYS A 1 123 ? 13.164 8.991 12.780 1.00 97.69 123 LYS A CA 1
ATOM 902 C C . LYS A 1 123 ? 13.002 10.457 12.370 1.00 97.69 123 LYS A C 1
ATOM 904 O O . LYS A 1 123 ? 12.012 11.095 12.720 1.00 97.69 123 LYS A O 1
ATOM 909 N N . GLU A 1 124 ? 13.960 10.992 11.622 1.00 98.00 124 GLU A N 1
ATOM 910 C CA . GLU A 1 124 ? 13.995 12.399 11.225 1.00 98.00 124 GLU A CA 1
ATOM 911 C C . GLU A 1 124 ? 12.821 12.745 10.302 1.00 98.00 124 GLU A C 1
ATOM 913 O O . GLU A 1 124 ? 12.154 13.762 10.515 1.00 98.00 124 GLU A O 1
ATOM 918 N N . GLU A 1 125 ? 12.507 11.870 9.341 1.00 96.81 125 GLU A N 1
ATOM 919 C CA . GLU A 1 125 ? 11.323 12.031 8.496 1.00 96.81 125 GLU A CA 1
ATOM 920 C C . GLU A 1 125 ? 10.031 11.965 9.312 1.00 96.81 125 GLU A C 1
ATOM 922 O O . GLU A 1 125 ? 9.151 12.805 9.126 1.00 96.81 125 GLU A O 1
ATOM 927 N N . MET A 1 126 ? 9.911 11.003 10.236 1.00 97.88 126 MET A N 1
ATOM 928 C CA . MET A 1 126 ? 8.750 10.892 11.125 1.00 97.88 126 MET A CA 1
ATOM 929 C C . MET A 1 126 ? 8.532 12.204 11.891 1.00 97.88 126 MET A C 1
ATOM 931 O O . MET A 1 126 ? 7.421 12.735 11.913 1.00 97.88 126 MET A O 1
ATOM 935 N N . MET A 1 127 ? 9.590 12.770 12.478 1.00 98.50 127 MET A N 1
ATOM 936 C CA . MET A 1 127 ? 9.514 14.037 13.210 1.00 98.50 127 MET A CA 1
ATOM 937 C C . MET A 1 127 ? 9.066 15.198 12.316 1.00 98.50 127 MET A C 1
ATOM 939 O O . MET A 1 127 ? 8.217 15.993 12.726 1.00 98.50 127 MET A O 1
ATOM 943 N N . GLU A 1 128 ? 9.625 15.328 11.111 1.00 98.25 128 GLU A N 1
ATOM 944 C CA . GLU A 1 128 ? 9.240 1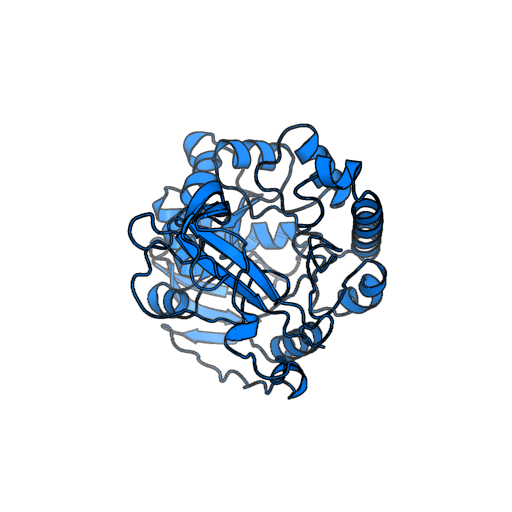6.389 10.175 1.00 98.25 128 GLU A CA 1
ATOM 945 C C . GLU A 1 128 ? 7.780 16.242 9.726 1.00 98.25 128 GLU A C 1
ATOM 947 O O . GLU A 1 128 ? 7.021 17.216 9.761 1.00 98.25 128 GLU A O 1
ATOM 952 N N . LYS A 1 129 ? 7.353 15.029 9.370 1.00 97.69 129 LYS A N 1
ATOM 953 C CA . LYS A 1 129 ? 5.986 14.735 8.918 1.00 97.69 129 LYS A CA 1
ATOM 954 C C . LYS A 1 129 ? 4.961 14.998 10.026 1.00 97.69 129 LYS A C 1
ATOM 956 O O . LYS A 1 129 ? 3.972 15.692 9.781 1.00 97.69 129 LYS A O 1
ATOM 961 N N . LEU A 1 130 ? 5.232 14.568 11.263 1.00 98.00 130 LEU A N 1
ATOM 962 C CA . LEU A 1 130 ? 4.377 14.869 12.421 1.00 98.00 130 LEU A CA 1
ATOM 963 C C . LEU A 1 130 ? 4.267 16.380 12.683 1.00 98.00 130 LEU A C 1
ATOM 965 O O . LEU A 1 130 ? 3.163 16.886 12.902 1.00 98.00 130 LEU A O 1
ATOM 969 N N . ARG A 1 131 ? 5.381 17.125 12.612 1.00 97.50 131 ARG A N 1
ATOM 970 C CA . ARG A 1 131 ? 5.395 18.594 12.785 1.00 97.50 131 ARG A CA 1
ATOM 971 C C . ARG A 1 131 ? 4.594 19.327 11.714 1.00 97.50 131 ARG A C 1
ATOM 973 O O . ARG A 1 131 ? 3.994 20.356 12.009 1.00 97.50 131 ARG A O 1
ATOM 980 N N . ASN A 1 132 ? 4.553 18.786 10.500 1.00 97.12 132 ASN A N 1
ATOM 981 C CA . ASN A 1 132 ? 3.742 19.307 9.401 1.00 97.12 132 ASN A CA 1
ATOM 982 C C . ASN A 1 132 ? 2.284 18.807 9.430 1.00 97.12 132 ASN A C 1
ATOM 984 O O . ASN A 1 132 ? 1.502 19.126 8.537 1.00 97.12 132 ASN A O 1
ATOM 988 N N . GLY A 1 133 ? 1.888 18.057 10.464 1.00 95.94 133 GLY A N 1
ATOM 989 C CA . GLY A 1 133 ? 0.512 17.610 10.660 1.00 95.94 133 GLY A CA 1
ATOM 990 C C . GLY A 1 133 ? 0.109 16.399 9.820 1.00 95.94 133 GLY A C 1
ATOM 991 O O . GLY A 1 133 ? -1.085 16.111 9.737 1.00 95.94 133 GLY A O 1
ATOM 992 N N . ILE A 1 134 ? 1.064 15.678 9.231 1.00 97.44 134 ILE A N 1
ATOM 993 C CA . ILE A 1 134 ? 0.794 14.430 8.509 1.00 97.44 134 ILE A CA 1
ATOM 994 C C . ILE A 1 134 ? 0.474 13.321 9.511 1.00 97.44 134 ILE A C 1
ATOM 996 O O . ILE A 1 134 ? 1.118 13.205 10.556 1.00 97.44 134 ILE A O 1
ATOM 1000 N N . SER A 1 135 ? -0.520 12.496 9.183 1.00 98.19 135 SER A N 1
ATOM 1001 C CA . SER A 1 135 ? -0.732 11.219 9.867 1.00 98.19 135 SER A CA 1
ATOM 1002 C C . SER A 1 135 ? 0.269 10.191 9.345 1.00 98.19 135 SER A C 1
ATOM 1004 O O . SER A 1 135 ? 0.191 9.770 8.193 1.00 98.19 135 SER A O 1
ATOM 1006 N N . VAL A 1 136 ? 1.238 9.797 10.165 1.00 98.25 136 VAL A N 1
ATOM 1007 C CA . VAL A 1 136 ? 2.265 8.842 9.747 1.00 98.25 136 VAL A CA 1
ATOM 1008 C C . VAL A 1 136 ? 1.758 7.423 9.957 1.00 98.25 136 VAL A C 1
ATOM 1010 O O . VAL A 1 136 ? 1.492 7.001 11.083 1.00 98.25 136 VAL A O 1
ATOM 1013 N N . PHE A 1 137 ? 1.623 6.701 8.851 1.00 97.88 137 PHE A N 1
ATOM 1014 C CA . PHE A 1 137 ? 1.225 5.303 8.804 1.00 97.88 137 PHE A CA 1
ATOM 1015 C C . PHE A 1 137 ? 2.493 4.445 8.900 1.00 97.88 137 PHE A C 1
ATOM 1017 O O . PHE A 1 137 ? 3.145 4.138 7.910 1.00 97.88 137 PHE A O 1
ATOM 1024 N N . MET A 1 138 ? 2.893 4.103 10.119 1.00 97.31 138 MET A N 1
ATOM 1025 C CA . MET A 1 138 ? 4.100 3.330 10.399 1.00 97.31 138 MET A CA 1
ATOM 1026 C C . MET A 1 138 ? 3.911 1.874 9.969 1.00 97.31 138 MET A C 1
ATOM 1028 O O . MET A 1 138 ? 3.121 1.142 10.571 1.00 97.31 138 MET A O 1
ATOM 1032 N N . ARG A 1 139 ? 4.646 1.474 8.932 1.00 94.56 139 ARG A N 1
ATOM 1033 C CA . ARG A 1 139 ? 4.535 0.163 8.285 1.00 94.56 139 ARG A CA 1
ATOM 1034 C C . ARG A 1 139 ? 5.319 -0.916 8.998 1.00 94.56 139 ARG A C 1
ATOM 1036 O O . ARG A 1 139 ? 6.475 -0.699 9.368 1.00 94.56 139 ARG A O 1
ATOM 1043 N N . GLU A 1 140 ? 4.711 -2.089 9.114 1.00 93.88 140 GLU A N 1
ATOM 1044 C CA . GLU A 1 140 ? 5.323 -3.245 9.766 1.00 93.88 140 GLU A CA 1
ATOM 1045 C C . GLU A 1 140 ? 4.874 -4.582 9.132 1.00 93.88 140 GLU A C 1
ATOM 1047 O O . GLU A 1 140 ? 4.516 -5.546 9.821 1.00 93.88 140 GLU A O 1
ATOM 1052 N N . GLY A 1 141 ? 4.891 -4.621 7.798 1.00 91.44 141 GLY A N 1
ATOM 1053 C CA . GLY A 1 141 ? 4.480 -5.746 6.960 1.00 91.44 141 GLY A CA 1
ATOM 1054 C C . GLY A 1 141 ? 5.590 -6.740 6.607 1.00 91.44 141 GLY A C 1
ATOM 1055 O O . GLY A 1 141 ? 6.585 -6.915 7.325 1.00 91.44 141 GLY A O 1
ATOM 1056 N N . SER A 1 142 ? 5.388 -7.438 5.488 1.00 89.25 142 SER A N 1
ATOM 1057 C CA . SER A 1 142 ? 6.286 -8.494 4.999 1.00 89.25 142 SER A CA 1
ATOM 1058 C C . SER A 1 142 ? 7.463 -7.939 4.213 1.00 89.25 142 SER A C 1
ATOM 1060 O O . SER A 1 142 ? 8.600 -8.337 4.455 1.00 89.25 142 SER A O 1
ATOM 1062 N N . SER A 1 143 ? 7.189 -7.024 3.285 1.00 82.81 143 SER A N 1
ATOM 1063 C CA . SER A 1 143 ? 8.200 -6.392 2.434 1.00 82.81 143 SER A CA 1
ATOM 1064 C C . SER A 1 143 ? 8.968 -5.300 3.176 1.00 82.81 143 SER A C 1
ATOM 1066 O O . SER A 1 143 ? 10.141 -5.070 2.890 1.00 82.81 143 SER A O 1
ATOM 1068 N N . GLN A 1 144 ? 8.318 -4.627 4.130 1.00 85.00 144 GLN A N 1
ATOM 1069 C CA . GLN A 1 144 ? 8.836 -3.414 4.753 1.00 85.00 144 GLN A CA 1
ATOM 1070 C C . GLN A 1 144 ? 8.516 -3.348 6.244 1.00 85.00 144 GLN A C 1
ATOM 1072 O O . GLN A 1 144 ? 7.395 -3.614 6.681 1.00 85.00 144 GLN A O 1
ATOM 1077 N N . ARG A 1 145 ? 9.525 -2.973 7.033 1.00 91.25 145 ARG A N 1
ATOM 1078 C CA . ARG A 1 145 ? 9.469 -2.927 8.501 1.00 91.25 145 ARG A CA 1
ATOM 1079 C C . ARG A 1 145 ? 10.134 -1.654 9.006 1.00 91.25 145 ARG A C 1
ATOM 1081 O O . ARG A 1 145 ? 11.306 -1.655 9.379 1.00 91.25 145 ARG A O 1
ATOM 1088 N N . ASN A 1 146 ? 9.403 -0.543 8.926 1.00 92.75 146 ASN A N 1
ATOM 1089 C CA . ASN A 1 146 ? 9.904 0.788 9.281 1.00 92.75 146 ASN A CA 1
ATOM 1090 C C . ASN A 1 146 ? 9.407 1.270 10.649 1.00 92.75 146 ASN A C 1
ATOM 1092 O O . ASN A 1 146 ? 9.932 2.264 11.158 1.00 92.75 146 ASN A O 1
ATOM 1096 N N . MET A 1 147 ? 8.427 0.590 11.258 1.00 96.19 147 MET A N 1
ATOM 1097 C CA . MET A 1 147 ? 7.818 1.017 12.520 1.00 96.19 147 MET A CA 1
ATOM 1098 C C . MET A 1 147 ? 8.861 1.208 13.621 1.00 96.19 147 MET A C 1
ATOM 1100 O O . MET A 1 147 ? 8.829 2.234 14.295 1.00 96.19 147 MET A O 1
ATOM 1104 N N . ALA A 1 148 ? 9.822 0.288 13.758 1.00 96.44 148 ALA A N 1
ATOM 1105 C CA . ALA A 1 148 ? 10.850 0.373 14.797 1.00 96.44 148 ALA A CA 1
ATOM 1106 C C . ALA A 1 148 ? 11.752 1.615 14.669 1.00 96.44 148 ALA A C 1
ATOM 1108 O O . ALA A 1 148 ? 12.152 2.179 15.681 1.00 96.44 148 ALA A O 1
ATOM 1109 N N . GLU A 1 149 ? 12.043 2.083 13.451 1.00 96.56 149 GLU A N 1
ATOM 1110 C CA . GLU A 1 149 ? 12.790 3.334 13.263 1.00 96.56 149 GLU A CA 1
ATOM 1111 C C . GLU A 1 149 ? 11.902 4.569 13.448 1.00 96.56 149 GLU A C 1
ATOM 1113 O O . GLU A 1 149 ? 12.299 5.530 14.107 1.00 96.56 149 GLU A O 1
ATOM 1118 N N . CYS A 1 150 ? 10.670 4.533 12.939 1.00 97.06 150 CYS A N 1
ATOM 1119 C CA . CYS A 1 150 ? 9.715 5.636 13.058 1.00 97.06 150 CYS A CA 1
ATOM 1120 C C . CYS A 1 150 ? 9.346 5.941 14.517 1.00 97.06 150 CYS A C 1
ATOM 1122 O O . CYS A 1 150 ? 9.302 7.101 14.933 1.00 97.06 150 CYS A O 1
ATOM 1124 N N . ILE A 1 151 ? 9.115 4.900 15.321 1.00 97.44 151 ILE A N 1
ATOM 1125 C CA . ILE A 1 151 ? 8.629 5.032 16.696 1.00 97.44 151 ILE A CA 1
ATOM 1126 C C . ILE A 1 151 ? 9.634 5.727 17.624 1.00 97.44 151 ILE A C 1
ATOM 1128 O O . ILE A 1 151 ? 9.244 6.308 18.637 1.00 97.44 151 ILE A O 1
ATOM 1132 N N . ARG A 1 152 ? 10.915 5.765 17.240 1.00 98.38 152 ARG A N 1
ATOM 1133 C CA . ARG A 1 152 ? 11.971 6.489 17.959 1.00 98.38 152 ARG A CA 1
ATOM 1134 C C . ARG A 1 152 ? 11.699 7.989 18.054 1.00 98.38 152 ARG A C 1
ATOM 1136 O O . ARG A 1 152 ? 12.108 8.619 19.022 1.00 98.38 152 ARG A O 1
ATOM 1143 N N . ALA A 1 153 ? 10.944 8.569 17.117 1.00 98.38 153 ALA A N 1
ATOM 1144 C CA . ALA A 1 153 ? 10.503 9.962 17.225 1.00 98.38 153 ALA A CA 1
ATOM 1145 C C . ALA A 1 153 ? 9.612 10.193 18.461 1.00 98.38 153 ALA A C 1
ATOM 1147 O O . ALA A 1 153 ? 9.565 11.289 19.008 1.00 98.38 153 ALA A O 1
ATOM 1148 N N . ILE A 1 154 ? 8.903 9.163 18.913 1.00 98.06 154 ILE A N 1
ATOM 1149 C CA . ILE A 1 154 ? 8.035 9.225 20.088 1.00 98.06 154 ILE A CA 1
ATOM 1150 C C . ILE A 1 154 ? 8.848 8.857 21.330 1.00 98.06 154 ILE A C 1
ATOM 1152 O O . ILE A 1 154 ? 8.884 9.628 22.285 1.00 98.06 154 ILE A O 1
ATOM 1156 N N . THR A 1 155 ? 9.560 7.725 21.301 1.00 97.56 155 THR A N 1
ATOM 1157 C CA . THR A 1 155 ? 10.261 7.196 22.484 1.00 97.56 155 THR A CA 1
ATOM 1158 C C . THR A 1 155 ? 11.519 7.980 22.868 1.00 97.56 155 THR A C 1
ATOM 1160 O O . THR A 1 155 ? 11.803 8.110 24.057 1.00 97.56 155 THR A O 1
ATOM 1163 N N . GLU A 1 156 ? 12.269 8.517 21.900 1.00 97.88 156 GLU A N 1
ATOM 1164 C CA . GLU A 1 156 ? 13.508 9.272 22.154 1.00 97.88 156 GLU A CA 1
ATOM 1165 C C . GLU A 1 156 ? 13.264 10.786 22.203 1.00 97.88 156 GLU A C 1
ATOM 1167 O O . GLU A 1 156 ? 13.869 11.482 23.015 1.00 97.88 156 GLU A O 1
ATOM 1172 N N . GLU A 1 157 ? 12.379 11.301 21.343 1.00 98.00 157 GLU A N 1
ATOM 1173 C CA . GLU A 1 157 ? 12.217 12.749 21.117 1.00 98.00 157 GLU A CA 1
ATOM 1174 C C . GLU A 1 157 ? 10.909 13.318 21.695 1.00 98.00 157 GLU A C 1
ATOM 1176 O O . GLU A 1 157 ? 10.691 14.531 21.657 1.00 98.00 157 GLU A O 1
ATOM 1181 N N . GLY A 1 158 ? 10.025 12.465 22.227 1.00 96.81 158 GLY A N 1
ATOM 1182 C CA . GLY A 1 158 ? 8.778 12.882 22.874 1.00 96.81 158 GLY A CA 1
ATOM 1183 C C . GLY A 1 158 ? 7.749 13.510 21.929 1.00 96.81 158 GLY A C 1
ATOM 1184 O O . GLY A 1 158 ? 6.997 14.393 22.348 1.00 96.81 158 GLY A O 1
ATOM 1185 N N . MET A 1 159 ? 7.725 13.120 20.648 1.00 98.12 159 MET A N 1
ATOM 1186 C CA . MET A 1 159 ? 6.700 13.586 19.705 1.00 98.12 159 MET A CA 1
ATOM 1187 C C . MET A 1 159 ? 5.300 13.059 20.068 1.00 98.12 159 MET A C 1
ATOM 1189 O O . MET A 1 159 ? 5.150 11.942 20.549 1.00 98.12 159 MET A O 1
ATOM 1193 N N . ASP A 1 160 ? 4.264 13.861 19.793 1.00 97.69 160 ASP A N 1
ATOM 1194 C CA . ASP A 1 160 ? 2.854 13.497 20.011 1.00 97.69 160 ASP A CA 1
ATOM 1195 C C . ASP A 1 160 ? 2.436 12.339 19.085 1.00 97.69 160 ASP A C 1
ATOM 1197 O O . ASP A 1 160 ? 2.485 12.449 17.855 1.00 97.69 160 ASP A O 1
ATOM 1201 N N . SER A 1 161 ? 1.987 11.236 19.682 1.00 98.00 161 SER A N 1
ATOM 1202 C CA . SER A 1 161 ? 1.616 10.002 18.993 1.00 98.00 161 SER A CA 1
ATOM 1203 C C . SER A 1 161 ? 0.222 10.000 18.373 1.00 98.00 161 SER A C 1
ATOM 1205 O O . SER A 1 161 ? -0.100 9.066 17.644 1.00 98.00 161 SER A O 1
ATOM 1207 N N . ARG A 1 162 ? -0.622 11.021 18.576 1.00 97.94 162 ARG A N 1
ATOM 1208 C CA . ARG A 1 162 ? -2.013 11.034 18.057 1.00 97.94 162 ARG A CA 1
ATOM 1209 C C . ARG A 1 162 ? -2.125 10.963 16.531 1.00 97.94 162 ARG A C 1
ATOM 1211 O O . ARG A 1 162 ? -3.202 10.693 16.005 1.00 97.94 162 ARG A O 1
ATOM 1218 N N . ARG A 1 163 ? -1.034 11.249 15.818 1.00 98.19 163 ARG A N 1
ATOM 1219 C CA . ARG A 1 163 ? -0.910 11.117 14.356 1.00 98.19 163 ARG A CA 1
ATOM 1220 C C . ARG A 1 163 ? -0.033 9.940 13.929 1.00 98.19 163 ARG A C 1
ATOM 1222 O O . ARG A 1 163 ? 0.169 9.749 12.738 1.00 98.19 163 ARG A O 1
ATOM 1229 N N . ALA A 1 164 ? 0.472 9.157 14.874 1.00 98.50 164 ALA A N 1
ATOM 1230 C CA . ALA A 1 164 ? 1.156 7.904 14.613 1.00 98.50 164 ALA A CA 1
ATOM 1231 C C . ALA A 1 164 ? 0.108 6.784 14.535 1.00 98.50 164 ALA A C 1
ATOM 1233 O O . ALA A 1 164 ? -0.677 6.578 15.466 1.00 98.50 164 ALA A O 1
ATOM 1234 N N . ILE A 1 165 ? 0.051 6.100 13.399 1.00 98.75 165 ILE A N 1
ATOM 1235 C CA . ILE A 1 165 ? -0.910 5.033 13.117 1.00 98.75 165 ILE A CA 1
ATOM 1236 C C . ILE A 1 165 ? -0.121 3.816 12.664 1.00 98.75 165 ILE A C 1
ATOM 1238 O O . ILE A 1 165 ? 0.755 3.935 11.816 1.00 98.75 165 ILE A O 1
ATOM 1242 N N . LEU A 1 166 ? -0.414 2.650 13.229 1.00 98.56 166 LEU A N 1
ATOM 1243 C CA . LEU A 1 166 ? 0.224 1.405 12.810 1.00 98.56 166 LEU A CA 1
ATOM 1244 C C . LEU A 1 166 ? -0.534 0.828 11.614 1.00 98.56 166 LEU A C 1
ATOM 1246 O O . LEU A 1 166 ? -1.760 0.707 11.659 1.00 98.56 166 LEU A O 1
ATOM 1250 N N . VAL A 1 167 ? 0.194 0.444 10.569 1.00 97.50 167 VAL A N 1
ATOM 1251 C CA . VAL A 1 167 ? -0.355 -0.225 9.382 1.00 97.50 167 VAL A CA 1
ATOM 1252 C C . VAL A 1 167 ? 0.516 -1.417 9.004 1.00 97.50 167 VAL A C 1
ATOM 1254 O O . VAL A 1 167 ? 1.714 -1.441 9.282 1.00 97.50 167 VAL A O 1
ATOM 1257 N N . SER A 1 168 ? -0.075 -2.416 8.352 1.00 95.00 168 SER A N 1
ATOM 1258 C CA . SER A 1 168 ? 0.709 -3.505 7.769 1.00 95.00 168 SER A CA 1
ATOM 1259 C C . SER A 1 168 ? 1.390 -3.094 6.470 1.00 95.00 168 SER A C 1
ATOM 1261 O O . SER A 1 168 ? 2.472 -3.588 6.194 1.00 95.00 168 SER A O 1
ATOM 1263 N N . ASP A 1 169 ? 0.762 -2.205 5.697 1.00 93.62 169 ASP A N 1
ATOM 1264 C CA . ASP A 1 169 ? 1.018 -2.097 4.258 1.00 93.62 169 ASP A CA 1
ATOM 1265 C C . ASP A 1 169 ? 0.889 -3.495 3.615 1.00 93.62 169 ASP A C 1
ATOM 1267 O O . ASP A 1 169 ? -0.055 -4.227 3.958 1.00 93.62 169 ASP A O 1
ATOM 1271 N N . ASP A 1 170 ? 1.840 -3.914 2.785 1.00 91.81 170 ASP A N 1
ATOM 1272 C CA . ASP A 1 170 ? 1.843 -5.235 2.163 1.00 91.81 170 ASP A CA 1
ATOM 1273 C C . ASP A 1 170 ? 2.233 -6.372 3.119 1.00 91.81 170 ASP A C 1
ATOM 1275 O O . ASP A 1 170 ? 3.295 -6.379 3.757 1.00 91.81 170 ASP A O 1
ATOM 1279 N N . MET A 1 171 ? 1.408 -7.422 3.144 1.00 91.81 171 MET A N 1
ATOM 1280 C CA . MET A 1 171 ? 1.727 -8.681 3.818 1.00 91.81 171 MET A CA 1
ATOM 1281 C C . MET A 1 171 ? 1.459 -9.892 2.938 1.00 91.81 171 MET A C 1
ATOM 1283 O O . MET A 1 171 ? 0.403 -10.014 2.314 1.00 91.81 171 MET A O 1
ATOM 1287 N N . VAL A 1 172 ? 2.402 -10.835 2.948 1.00 93.50 172 VAL A N 1
ATOM 1288 C CA . VAL A 1 172 ? 2.222 -12.121 2.274 1.00 93.50 172 VAL A CA 1
ATOM 1289 C C . VAL A 1 172 ? 1.429 -13.089 3.163 1.00 93.50 172 VAL A C 1
ATOM 1291 O O . VAL A 1 172 ? 1.552 -13.043 4.392 1.00 93.50 172 VAL A O 1
ATOM 1294 N N . PRO A 1 173 ? 0.646 -14.019 2.580 1.00 94.19 173 PRO A N 1
ATOM 1295 C CA . PRO A 1 173 ? -0.168 -14.958 3.354 1.00 94.19 173 PRO A CA 1
ATOM 1296 C C . PRO A 1 173 ? 0.620 -15.808 4.358 1.00 94.19 173 PRO A C 1
ATOM 1298 O O . PRO A 1 173 ? 0.106 -16.125 5.426 1.00 94.19 173 PRO A O 1
ATOM 1301 N N . GLU A 1 174 ? 1.865 -16.171 4.035 1.00 95.00 174 GLU A N 1
ATOM 1302 C CA . GLU A 1 174 ? 2.720 -16.953 4.936 1.00 95.00 174 GLU A CA 1
ATOM 1303 C C . GLU A 1 174 ? 3.003 -16.208 6.249 1.00 95.00 174 GLU A C 1
ATOM 1305 O O . GLU A 1 174 ? 2.858 -16.784 7.327 1.00 95.00 174 GLU A O 1
ATOM 1310 N N . ASP A 1 175 ? 3.338 -14.920 6.172 1.00 93.31 175 ASP A N 1
ATOM 1311 C CA . ASP A 1 175 ? 3.615 -14.100 7.351 1.00 93.31 175 ASP A CA 1
ATOM 1312 C C . ASP A 1 175 ? 2.353 -13.879 8.190 1.00 93.31 175 ASP A C 1
ATOM 1314 O O . ASP A 1 175 ? 2.420 -13.962 9.418 1.00 93.31 175 ASP A O 1
ATOM 1318 N N . LEU A 1 176 ? 1.196 -13.678 7.544 1.00 93.81 176 LEU A N 1
ATOM 1319 C CA . LEU A 1 176 ? -0.096 -13.573 8.233 1.00 93.81 176 LEU A CA 1
ATOM 1320 C C . LEU A 1 176 ? -0.407 -14.833 9.050 1.00 93.81 176 LEU A C 1
ATOM 1322 O O . LEU A 1 176 ? -0.832 -14.732 10.199 1.00 93.81 176 LEU A O 1
ATOM 1326 N N . LEU A 1 177 ? -0.170 -16.017 8.476 1.00 93.81 177 LEU A N 1
ATOM 1327 C CA . LEU A 1 177 ? -0.390 -17.298 9.154 1.00 93.81 177 LEU A CA 1
ATOM 1328 C C . LEU A 1 177 ? 0.613 -17.544 10.285 1.00 93.81 177 LEU A C 1
ATOM 1330 O O . LEU A 1 177 ? 0.270 -18.167 11.289 1.00 93.81 177 LEU A O 1
ATOM 1334 N N . LYS A 1 178 ? 1.859 -17.095 10.112 1.00 94.19 178 LYS A N 1
ATOM 1335 C CA . LYS A 1 178 ? 2.955 -17.387 11.040 1.00 94.19 178 LYS A CA 1
ATOM 1336 C C . LYS A 1 178 ? 3.012 -16.434 12.229 1.00 94.19 178 LYS A C 1
ATOM 1338 O O . LYS A 1 178 ? 3.290 -16.880 13.341 1.00 94.19 178 LYS A O 1
ATOM 1343 N N . TYR A 1 179 ? 2.819 -15.141 11.993 1.00 92.06 179 TYR A N 1
ATOM 1344 C CA . TYR A 1 179 ? 3.023 -14.098 13.001 1.00 92.06 179 TYR A CA 1
ATOM 1345 C C . TYR A 1 179 ? 1.710 -13.453 13.452 1.00 92.06 179 TYR A C 1
ATOM 1347 O O . TYR A 1 179 ? 1.591 -13.063 14.611 1.00 92.06 179 TYR A O 1
ATOM 1355 N N . GLY A 1 180 ? 0.711 -13.384 12.571 1.00 93.44 180 GLY A N 1
ATOM 1356 C CA . GLY A 1 180 ? -0.521 -12.624 12.773 1.00 93.44 180 GLY A CA 1
ATOM 1357 C C . GLY A 1 180 ? -0.553 -11.353 11.922 1.00 93.44 180 GLY A C 1
ATOM 1358 O O . GLY A 1 180 ? 0.200 -11.214 10.962 1.00 93.44 180 GLY A O 1
ATOM 1359 N N . HIS A 1 181 ? -1.450 -10.425 12.263 1.00 95.44 181 HIS A N 1
ATOM 1360 C CA . HIS A 1 181 ? -1.651 -9.165 11.532 1.00 95.44 181 HIS A CA 1
ATOM 1361 C C . HIS A 1 181 ? -1.458 -7.973 12.481 1.00 95.44 181 HIS A C 1
ATOM 1363 O O . HIS A 1 181 ? -0.410 -7.865 13.116 1.00 95.44 181 HIS A O 1
ATOM 1369 N N . MET A 1 182 ? -2.455 -7.098 12.656 1.00 96.94 182 MET A N 1
ATOM 1370 C CA . MET A 1 182 ? -2.331 -5.931 13.544 1.00 96.94 182 MET A CA 1
ATOM 1371 C C . MET A 1 182 ? -1.988 -6.282 15.000 1.00 96.94 182 MET A C 1
ATOM 1373 O O . MET A 1 182 ? -1.298 -5.510 15.660 1.00 96.94 182 MET A O 1
ATOM 1377 N N . ASN A 1 183 ? -2.427 -7.438 15.511 1.00 95.94 183 ASN A N 1
ATOM 1378 C CA . ASN A 1 183 ? -2.082 -7.889 16.864 1.00 95.94 183 ASN A CA 1
ATOM 1379 C C . ASN A 1 183 ? -0.563 -8.065 17.040 1.00 95.94 183 ASN A C 1
ATOM 1381 O O . ASN A 1 183 ? -0.015 -7.683 18.072 1.00 95.94 183 ASN A O 1
ATOM 1385 N N . ASP A 1 184 ? 0.117 -8.592 16.021 1.00 96.75 184 ASP A N 1
ATOM 1386 C CA . ASP A 1 184 ? 1.566 -8.768 16.027 1.00 96.75 184 ASP A CA 1
ATOM 1387 C C . ASP A 1 184 ? 2.306 -7.435 15.904 1.00 96.75 184 ASP A C 1
ATOM 1389 O O . ASP A 1 184 ? 3.292 -7.207 16.605 1.00 96.75 184 ASP A O 1
ATOM 1393 N N . ILE A 1 185 ? 1.799 -6.532 15.063 1.00 97.69 185 ILE A N 1
ATOM 1394 C CA . ILE A 1 185 ? 2.370 -5.192 14.905 1.00 97.69 185 ILE A CA 1
ATOM 1395 C C . ILE A 1 185 ? 2.319 -4.443 16.241 1.00 97.69 185 ILE A C 1
ATOM 1397 O O . ILE A 1 185 ? 3.346 -3.945 16.693 1.00 97.69 185 ILE A O 1
ATOM 1401 N N . VAL A 1 186 ? 1.174 -4.450 16.935 1.00 98.31 186 VAL A N 1
ATOM 1402 C CA . VAL A 1 186 ? 1.037 -3.827 18.265 1.00 98.31 186 VAL A CA 1
ATOM 1403 C C . VAL A 1 186 ? 1.986 -4.469 19.282 1.00 98.31 186 VAL A C 1
ATOM 1405 O O . VAL A 1 186 ? 2.678 -3.753 20.004 1.00 98.31 186 VAL A O 1
ATOM 1408 N N . ARG A 1 187 ? 2.080 -5.806 19.311 1.00 97.75 187 ARG A N 1
ATOM 1409 C CA . ARG A 1 187 ? 3.021 -6.544 20.174 1.00 97.75 187 ARG A CA 1
ATOM 1410 C C . ARG A 1 187 ? 4.467 -6.097 19.943 1.00 97.75 187 ARG A C 1
ATOM 1412 O O . ARG A 1 187 ? 5.196 -5.823 20.896 1.00 97.75 187 ARG A O 1
ATOM 1419 N N . ARG A 1 188 ? 4.886 -5.991 18.678 1.00 97.12 188 ARG A N 1
ATOM 1420 C CA . ARG A 1 188 ? 6.221 -5.503 18.300 1.00 97.12 188 ARG A CA 1
ATOM 1421 C C . ARG A 1 188 ? 6.426 -4.040 18.684 1.00 97.12 188 ARG A C 1
ATOM 1423 O O . ARG A 1 188 ? 7.502 -3.716 19.176 1.00 97.12 188 ARG A O 1
ATOM 1430 N N . THR A 1 189 ? 5.423 -3.178 18.527 1.00 98.06 189 THR A N 1
ATOM 1431 C CA . THR A 1 189 ? 5.493 -1.769 18.949 1.00 98.06 189 THR A CA 1
ATOM 1432 C C . THR A 1 189 ? 5.670 -1.633 20.461 1.00 98.06 189 THR A C 1
ATOM 1434 O O . THR A 1 189 ? 6.526 -0.870 20.904 1.00 98.06 189 THR A O 1
ATOM 1437 N N . ILE A 1 190 ? 4.947 -2.420 21.265 1.00 98.00 190 ILE A N 1
ATOM 1438 C CA . ILE A 1 190 ? 5.136 -2.466 22.726 1.00 98.00 190 ILE A CA 1
ATOM 1439 C C . ILE A 1 190 ? 6.565 -2.906 23.071 1.00 98.00 190 ILE A C 1
ATOM 1441 O O . ILE A 1 190 ? 7.208 -2.317 23.939 1.00 98.00 190 ILE A O 1
ATOM 1445 N N . ALA A 1 191 ? 7.108 -3.895 22.356 1.00 97.00 191 ALA A N 1
ATOM 1446 C CA . ALA A 1 191 ? 8.484 -4.351 22.552 1.00 97.00 191 ALA A CA 1
ATOM 1447 C C . ALA A 1 191 ? 9.551 -3.288 22.206 1.00 97.00 191 ALA A C 1
ATOM 1449 O O . ALA A 1 191 ? 10.677 -3.394 22.688 1.00 97.00 191 ALA A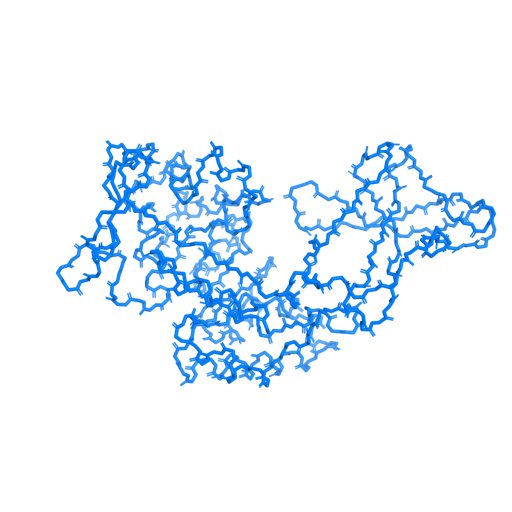 O 1
ATOM 1450 N N . GLN A 1 192 ? 9.206 -2.253 21.427 1.00 97.25 192 GLN A N 1
ATOM 1451 C CA . GLN A 1 192 ? 10.061 -1.077 21.189 1.00 97.25 192 GLN A CA 1
ATOM 1452 C C . GLN A 1 192 ? 9.998 -0.037 22.326 1.00 97.25 192 GLN A C 1
ATOM 1454 O O . GLN A 1 192 ? 10.647 1.004 22.244 1.00 97.25 192 GLN A O 1
ATOM 1459 N N . GLY A 1 193 ? 9.243 -0.305 23.397 1.00 95.44 193 GLY A N 1
ATOM 1460 C CA . GLY A 1 193 ? 9.177 0.543 24.590 1.00 95.44 193 GLY A CA 1
ATOM 1461 C C . GLY A 1 193 ? 8.020 1.543 24.613 1.00 95.44 193 GLY A C 1
ATOM 1462 O O . GLY A 1 193 ? 8.000 2.403 25.490 1.00 95.44 193 GLY A O 1
ATOM 1463 N N . ILE A 1 194 ? 7.062 1.440 23.687 1.00 97.69 194 ILE A N 1
ATOM 1464 C CA . ILE A 1 194 ? 5.824 2.231 23.732 1.00 97.69 194 ILE A CA 1
ATOM 1465 C C . ILE A 1 194 ? 4.887 1.700 24.817 1.00 97.69 194 ILE A C 1
ATOM 1467 O O . ILE A 1 194 ? 4.757 0.487 25.006 1.00 97.69 194 ILE A O 1
ATOM 1471 N N . ASP A 1 195 ? 4.204 2.618 25.507 1.00 96.56 195 ASP A N 1
ATOM 1472 C CA . ASP A 1 195 ? 3.174 2.256 26.474 1.00 96.56 195 ASP A CA 1
ATOM 1473 C C . ASP A 1 195 ? 2.053 1.447 25.788 1.00 96.56 195 ASP A C 1
ATOM 1475 O O . ASP A 1 195 ? 1.543 1.854 24.740 1.00 96.56 195 ASP A O 1
ATOM 1479 N N . PRO A 1 196 ? 1.618 0.307 26.348 1.00 97.00 196 PRO A N 1
ATOM 1480 C CA . PRO A 1 196 ? 0.598 -0.510 25.704 1.00 97.00 196 PRO A CA 1
ATOM 1481 C C . PRO A 1 196 ? -0.734 0.194 25.414 1.00 97.00 196 PRO A C 1
ATOM 1483 O O . PRO A 1 196 ? -1.395 -0.146 24.432 1.00 97.00 196 PRO A O 1
ATOM 1486 N N . VAL A 1 197 ? -1.144 1.172 26.229 1.00 96.19 197 VAL A N 1
ATOM 1487 C CA . VAL A 1 197 ? -2.359 1.958 25.968 1.00 96.19 197 VAL A CA 1
ATOM 1488 C C . VAL A 1 197 ? -2.147 2.847 24.748 1.00 96.19 197 VAL A C 1
ATOM 1490 O O . VAL A 1 197 ? -3.012 2.900 23.874 1.00 96.19 197 VAL A O 1
ATOM 1493 N N . GLU A 1 198 ? -0.986 3.488 24.652 1.00 97.75 198 GLU A N 1
ATOM 1494 C CA . GLU A 1 198 ? -0.602 4.308 23.503 1.00 97.75 198 GLU A CA 1
ATOM 1495 C C . GLU A 1 198 ? -0.519 3.474 22.210 1.00 97.75 198 GLU A C 1
ATOM 1497 O O . GLU A 1 198 ? -1.084 3.864 21.187 1.00 97.75 198 GLU A O 1
ATOM 1502 N N . ALA A 1 199 ? 0.059 2.269 22.258 1.00 98.19 199 ALA A N 1
ATOM 1503 C CA . ALA A 1 199 ? 0.084 1.355 21.111 1.00 98.19 199 ALA A CA 1
ATOM 1504 C C . ALA A 1 199 ? -1.331 0.940 20.653 1.00 98.19 199 ALA A C 1
ATOM 1506 O O . ALA A 1 199 ? -1.602 0.877 19.452 1.00 98.19 199 ALA A O 1
ATOM 1507 N N . ILE A 1 200 ? -2.269 0.716 21.585 1.00 98.31 200 ILE A N 1
ATOM 1508 C CA . ILE A 1 200 ? -3.681 0.469 21.246 1.00 98.31 200 ILE A CA 1
ATOM 1509 C C . ILE A 1 200 ? -4.305 1.703 20.582 1.00 98.31 200 ILE A C 1
ATOM 1511 O O . ILE A 1 200 ? -5.071 1.561 19.623 1.00 98.31 200 ILE A O 1
ATOM 1515 N N . GLN A 1 201 ? -3.995 2.917 21.046 1.00 98.62 201 GLN A N 1
ATOM 1516 C CA . GLN A 1 201 ? -4.512 4.148 20.437 1.00 98.62 201 GLN A CA 1
ATOM 1517 C C . GLN A 1 201 ? -4.083 4.281 18.969 1.00 98.62 201 GLN A C 1
ATOM 1519 O O . GLN A 1 201 ? -4.915 4.652 18.134 1.00 98.62 201 GLN A O 1
ATOM 1524 N N . MET A 1 202 ? -2.852 3.873 18.637 1.00 98.75 202 MET A N 1
ATOM 1525 C CA . MET A 1 202 ? -2.313 3.872 17.267 1.00 98.75 202 MET A CA 1
ATOM 1526 C C . MET A 1 202 ? -3.075 2.961 16.289 1.00 98.75 202 MET A C 1
ATOM 1528 O O . MET A 1 202 ? -2.976 3.167 15.081 1.00 98.75 202 MET A O 1
ATOM 1532 N N . VAL A 1 203 ? -3.861 1.992 16.776 1.00 98.25 203 VAL A N 1
ATOM 1533 C CA . VAL A 1 203 ? -4.706 1.098 15.949 1.00 98.25 203 VAL A CA 1
ATOM 1534 C C . VAL A 1 203 ? -6.210 1.267 16.184 1.00 98.25 203 VAL A C 1
ATOM 1536 O O . VAL A 1 203 ? -7.012 0.552 15.586 1.00 98.25 203 VAL A O 1
ATOM 1539 N N . THR A 1 204 ? -6.625 2.206 17.040 1.00 98.56 204 THR A N 1
ATOM 1540 C CA . THR A 1 204 ? -8.042 2.429 17.376 1.00 98.56 204 THR A CA 1
ATOM 1541 C C . THR A 1 204 ? -8.456 3.880 17.155 1.00 98.56 204 THR A C 1
ATOM 1543 O O . THR A 1 204 ? -9.003 4.216 16.104 1.00 98.56 204 THR A O 1
ATOM 1546 N N . ILE A 1 205 ? -8.209 4.759 18.126 1.00 98.75 205 ILE A N 1
ATOM 1547 C CA . ILE A 1 205 ? -8.687 6.142 18.089 1.00 98.75 205 ILE A CA 1
ATOM 1548 C C . ILE A 1 205 ? -7.912 7.005 17.092 1.00 98.75 205 ILE A C 1
ATOM 1550 O O . ILE A 1 205 ? -8.516 7.880 16.474 1.00 98.75 205 ILE A O 1
ATOM 1554 N N . ASN A 1 206 ? -6.618 6.752 16.878 1.00 98.69 206 ASN A N 1
ATOM 1555 C CA . ASN A 1 206 ? -5.810 7.509 15.919 1.00 98.69 206 ASN A CA 1
ATOM 1556 C C . ASN A 1 206 ? -6.308 7.305 14.477 1.00 98.69 206 ASN A C 1
ATOM 1558 O O . ASN A 1 206 ? -6.660 8.304 13.840 1.00 98.69 206 ASN A O 1
ATOM 1562 N N . PRO A 1 207 ? -6.450 6.063 13.959 1.00 98.06 207 PRO A N 1
ATOM 1563 C CA . PRO A 1 207 ? -7.024 5.861 12.631 1.00 98.06 207 PRO A CA 1
ATOM 1564 C C . PRO A 1 207 ? -8.491 6.303 12.560 1.00 98.06 207 PRO A C 1
ATOM 1566 O O . PRO A 1 207 ? -8.883 6.922 11.574 1.00 98.06 207 PRO A O 1
ATOM 1569 N N . ALA A 1 208 ? -9.301 6.086 13.606 1.00 98.12 208 ALA A N 1
ATOM 1570 C CA . ALA A 1 208 ? -10.678 6.590 13.625 1.00 98.12 208 ALA A CA 1
ATOM 1571 C C . ALA A 1 208 ? -10.735 8.122 13.493 1.00 98.12 208 ALA A C 1
ATOM 1573 O O . ALA A 1 208 ? -11.553 8.645 12.741 1.00 98.12 208 ALA A O 1
ATOM 1574 N N . THR A 1 209 ? -9.832 8.840 14.163 1.00 97.62 209 THR A N 1
ATOM 1575 C CA . THR A 1 209 ? -9.726 10.301 14.071 1.00 97.62 209 THR A CA 1
ATOM 1576 C C . THR A 1 209 ? -9.262 10.741 12.686 1.00 97.62 209 THR A C 1
ATOM 1578 O O . THR A 1 209 ? -9.857 11.656 12.117 1.00 97.62 209 THR A O 1
ATOM 1581 N N . HIS A 1 210 ? -8.241 10.086 12.123 1.00 97.44 210 HIS A N 1
ATOM 1582 C CA . HIS A 1 210 ? -7.720 10.401 10.786 1.00 97.44 210 HIS A CA 1
ATOM 1583 C C . HIS A 1 210 ? -8.796 10.272 9.706 1.00 97.44 210 HIS A C 1
ATOM 1585 O O . HIS A 1 210 ? -8.989 11.197 8.919 1.00 97.44 210 HIS A O 1
ATOM 1591 N N . PHE A 1 211 ? -9.542 9.165 9.724 1.00 96.31 211 PHE A N 1
ATOM 1592 C CA . PHE A 1 211 ? -10.601 8.891 8.752 1.00 96.31 211 PHE A CA 1
ATOM 1593 C C . PHE A 1 211 ? -11.949 9.557 9.084 1.00 96.31 211 PHE A C 1
ATOM 1595 O O . PHE A 1 211 ? -12.912 9.408 8.333 1.00 96.31 211 PHE A O 1
ATOM 1602 N N . GLY A 1 212 ? -12.047 10.296 10.195 1.00 95.31 212 GLY A N 1
ATOM 1603 C CA . GLY A 1 212 ? -13.276 10.985 10.600 1.00 95.31 212 GLY A CA 1
ATOM 1604 C C . GLY A 1 212 ? -14.394 10.055 11.088 1.00 95.31 212 GLY A C 1
ATOM 1605 O O . GLY A 1 212 ? -15.568 10.430 11.071 1.00 95.31 212 GLY A O 1
ATOM 1606 N N . PHE A 1 213 ? -14.065 8.843 11.536 1.00 96.31 213 PHE A N 1
ATOM 1607 C CA . PHE A 1 213 ? -15.043 7.907 12.077 1.00 96.31 213 PHE A CA 1
ATOM 1608 C C . PHE A 1 213 ? -15.469 8.299 13.489 1.00 96.31 213 PHE A C 1
ATOM 1610 O O . PHE A 1 213 ? -14.771 8.068 14.474 1.00 96.31 213 PHE A O 1
ATOM 1617 N N . ALA A 1 214 ? -16.680 8.841 13.595 1.00 96.44 214 ALA A N 1
ATOM 1618 C CA . ALA A 1 214 ? -17.291 9.161 14.879 1.00 96.44 214 ALA A CA 1
ATOM 1619 C C . ALA A 1 214 ? -17.901 7.937 15.586 1.00 96.44 214 ALA A C 1
ATOM 1621 O O . ALA A 1 214 ? -18.261 8.040 16.756 1.00 96.44 214 ALA A O 1
ATOM 1622 N N . ASP A 1 215 ? -18.053 6.795 14.916 1.00 96.50 215 ASP A N 1
ATOM 1623 C CA . ASP A 1 215 ? -18.784 5.625 15.416 1.00 96.50 215 ASP A CA 1
ATOM 1624 C C . ASP A 1 215 ? -17.893 4.546 16.054 1.00 96.50 215 ASP A C 1
ATOM 1626 O O . ASP A 1 215 ? -18.436 3.628 16.659 1.00 96.50 215 ASP A O 1
ATOM 1630 N N . ARG A 1 216 ? -16.558 4.631 15.960 1.00 96.69 216 ARG A N 1
ATOM 1631 C CA . ARG A 1 216 ? -15.622 3.571 16.397 1.00 96.69 216 ARG A CA 1
ATOM 1632 C C . ARG A 1 216 ? -14.320 4.122 16.989 1.00 96.69 216 ARG A C 1
ATOM 1634 O O . ARG A 1 216 ? -14.155 5.329 17.128 1.00 96.69 216 ARG A O 1
ATOM 1641 N N . GLY A 1 217 ? -13.402 3.220 17.346 1.00 96.38 217 GLY A N 1
ATOM 1642 C CA . GLY A 1 217 ? -12.062 3.546 17.854 1.00 96.38 217 GLY A CA 1
ATOM 1643 C C . GLY A 1 217 ? -11.986 3.773 19.367 1.00 96.38 217 GLY A C 1
ATOM 1644 O O . GLY A 1 217 ? -10.909 4.022 19.892 1.00 96.38 217 GLY A O 1
ATOM 1645 N N . VAL A 1 218 ? -13.111 3.684 20.083 1.00 97.00 218 VAL A N 1
ATOM 1646 C CA . VAL A 1 218 ? -13.184 3.889 21.536 1.00 97.00 218 VAL A CA 1
ATOM 1647 C C . VAL A 1 218 ? -14.390 3.156 22.136 1.00 97.00 218 VAL A C 1
ATOM 1649 O O . VAL A 1 218 ? -15.475 3.156 21.556 1.00 97.00 218 VAL A O 1
ATOM 1652 N N . LEU A 1 219 ? -14.224 2.582 23.333 1.00 97.31 219 LEU A N 1
ATOM 1653 C CA . LEU A 1 219 ? -15.288 1.911 24.088 1.00 97.31 219 LEU A CA 1
ATOM 1654 C C . LEU A 1 219 ? -16.101 2.919 24.915 1.00 97.31 219 LEU A C 1
ATOM 1656 O O . L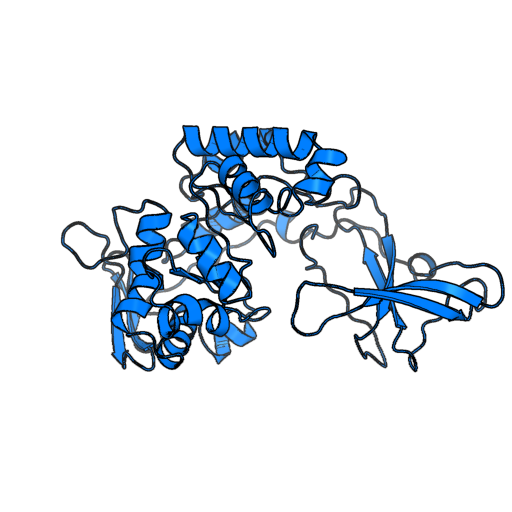EU A 1 219 ? -15.821 3.153 26.088 1.00 97.31 219 LEU A O 1
ATOM 1660 N N . THR A 1 220 ? -17.112 3.537 24.300 1.00 97.12 220 THR A N 1
ATOM 1661 C CA . THR A 1 220 ? -18.039 4.467 24.975 1.00 97.12 220 THR A CA 1
ATOM 1662 C C . THR A 1 220 ? -19.489 4.254 24.524 1.00 97.12 220 THR A C 1
ATOM 1664 O O . THR A 1 220 ? -19.717 3.729 23.430 1.00 97.12 220 THR A O 1
ATOM 1667 N N . PRO A 1 221 ? -20.493 4.650 25.334 1.00 97.25 221 PRO A N 1
ATOM 1668 C CA . PRO A 1 221 ? -21.896 4.571 24.932 1.00 97.25 221 PRO A CA 1
ATOM 1669 C C . PRO A 1 221 ? -22.162 5.274 23.592 1.00 97.25 221 PRO A C 1
ATOM 1671 O O . PRO A 1 221 ? -21.712 6.397 23.371 1.00 97.25 221 PRO A O 1
ATOM 1674 N N . GLY A 1 222 ? -22.913 4.616 22.704 1.00 94.88 222 GLY A N 1
ATOM 1675 C CA . GLY A 1 222 ? -23.263 5.139 21.377 1.00 94.88 222 GLY A CA 1
ATOM 1676 C C . GLY A 1 222 ? -22.248 4.849 20.263 1.00 94.88 222 GLY A C 1
ATOM 1677 O O . GLY A 1 222 ? -22.488 5.250 19.126 1.00 94.88 222 GLY A O 1
ATOM 1678 N N . LYS A 1 223 ? -21.140 4.155 20.556 1.00 97.12 223 LYS A N 1
ATOM 1679 C CA . LYS A 1 223 ? -20.187 3.648 19.553 1.00 97.12 223 LYS A CA 1
ATOM 1680 C C . LYS A 1 223 ? -20.514 2.208 19.145 1.00 97.12 223 LYS A C 1
ATOM 1682 O O . LYS A 1 223 ? -21.239 1.504 19.850 1.00 97.12 223 LYS A O 1
ATOM 1687 N N . LYS A 1 224 ? -19.957 1.767 18.017 1.00 96.56 224 LYS A N 1
ATOM 1688 C CA . LYS A 1 224 ? -19.975 0.372 17.574 1.00 96.56 224 LYS A CA 1
ATOM 1689 C C . LYS A 1 224 ? -19.303 -0.520 18.608 1.00 96.56 224 LYS A C 1
ATOM 1691 O O . LYS A 1 224 ? -18.242 -0.192 19.136 1.00 96.56 224 LYS A O 1
ATOM 1696 N N . ALA A 1 225 ? -19.914 -1.671 18.859 1.00 97.38 225 ALA A N 1
ATOM 1697 C CA . ALA A 1 225 ? -19.370 -2.698 19.737 1.00 97.38 225 ALA A CA 1
ATOM 1698 C C . ALA A 1 225 ? -18.396 -3.613 18.969 1.00 97.38 225 ALA A C 1
ATOM 1700 O O . ALA A 1 225 ? -18.585 -4.829 18.916 1.00 97.38 225 ALA A O 1
ATOM 1701 N N . ASP A 1 226 ? -17.365 -2.996 18.389 1.00 97.62 226 ASP A N 1
ATOM 1702 C CA . ASP A 1 226 ? -16.209 -3.674 17.801 1.00 97.62 226 ASP A CA 1
ATOM 1703 C C . ASP A 1 226 ? -15.132 -3.783 18.889 1.00 97.62 226 ASP A C 1
ATOM 1705 O O . ASP A 1 226 ? -14.515 -2.786 19.270 1.00 97.62 226 ASP A O 1
ATOM 1709 N N . ILE A 1 227 ? -14.980 -4.973 19.473 1.00 98.06 227 ILE A N 1
ATOM 1710 C CA . ILE A 1 227 ? -14.255 -5.178 20.736 1.00 98.06 227 ILE A CA 1
ATOM 1711 C C . ILE A 1 227 ? -13.319 -6.376 20.615 1.00 98.06 227 ILE A C 1
ATOM 1713 O O . ILE A 1 227 ? -13.749 -7.468 20.251 1.00 98.06 227 ILE A O 1
ATOM 1717 N N . ALA A 1 228 ? -12.062 -6.195 21.013 1.00 97.69 228 ALA A N 1
ATOM 1718 C CA . ALA A 1 228 ? -11.133 -7.286 21.283 1.00 97.69 228 ALA A CA 1
ATOM 1719 C C . ALA A 1 228 ? -10.952 -7.442 22.801 1.00 97.69 228 ALA A C 1
ATOM 1721 O O . ALA A 1 228 ? -10.608 -6.483 23.492 1.00 97.69 228 ALA A O 1
ATOM 1722 N N . VAL A 1 229 ? -11.187 -8.644 23.326 1.00 98.25 229 VAL A N 1
ATOM 1723 C CA . VAL A 1 229 ? -10.895 -8.996 24.723 1.00 98.25 229 VAL A CA 1
ATOM 1724 C C . VAL A 1 229 ? -9.484 -9.561 24.775 1.00 98.25 229 VAL A C 1
ATOM 1726 O O . VAL A 1 229 ? -9.209 -10.587 24.157 1.00 98.25 229 VAL A O 1
ATOM 1729 N N . ILE A 1 230 ? -8.593 -8.884 25.494 1.00 97.62 230 ILE A N 1
ATOM 1730 C CA . ILE A 1 230 ? -7.157 -9.177 25.515 1.00 97.62 230 ILE A CA 1
ATOM 1731 C C . ILE A 1 230 ? -6.799 -9.788 26.871 1.00 97.62 230 ILE A C 1
ATOM 1733 O O . ILE A 1 230 ? -7.031 -9.163 27.906 1.00 97.62 230 ILE A O 1
ATOM 1737 N N . SER A 1 231 ? -6.241 -11.000 26.877 1.00 96.62 231 SER A N 1
ATOM 1738 C CA . SER A 1 231 ? -5.835 -11.700 28.108 1.00 96.62 231 SER A CA 1
ATOM 1739 C C . SER A 1 231 ? -4.388 -11.426 28.507 1.00 96.62 231 SER A C 1
ATOM 1741 O O . SER A 1 231 ? -4.052 -11.472 29.690 1.00 96.62 231 SER A O 1
ATOM 1743 N N . ASN A 1 232 ? -3.538 -11.096 27.536 1.00 95.88 232 ASN A N 1
ATOM 1744 C CA . ASN A 1 232 ? -2.176 -10.633 27.764 1.00 95.88 232 ASN A CA 1
ATOM 1745 C C . ASN A 1 232 ? -1.898 -9.439 26.854 1.00 95.88 232 ASN A C 1
ATOM 1747 O O . ASN A 1 232 ? -1.858 -9.582 25.634 1.00 95.88 232 ASN A O 1
ATOM 1751 N N . LEU A 1 233 ? -1.722 -8.270 27.466 1.00 93.81 233 LEU A N 1
ATOM 1752 C CA . LEU A 1 233 ? -1.553 -7.014 26.750 1.00 93.81 233 LEU A CA 1
ATOM 1753 C C . LEU A 1 233 ? -0.162 -6.875 26.116 1.00 93.81 233 LEU A C 1
ATOM 1755 O O . LEU A 1 233 ? -0.055 -6.38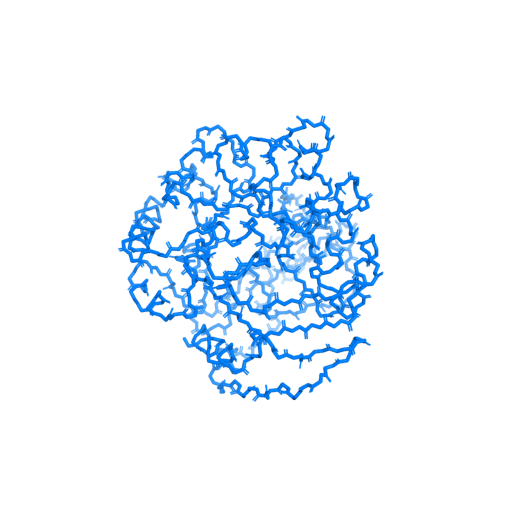4 25.001 1.00 93.81 233 LEU A O 1
ATOM 1759 N N . THR A 1 234 ? 0.892 -7.351 26.783 1.00 92.06 234 THR A N 1
ATOM 1760 C CA . THR A 1 234 ? 2.263 -7.293 26.253 1.00 92.06 234 THR A CA 1
ATOM 1761 C C . THR A 1 234 ? 2.431 -8.203 25.041 1.00 92.06 234 THR A C 1
ATOM 1763 O O . THR A 1 234 ? 3.021 -7.796 24.048 1.00 92.06 234 THR A O 1
ATOM 1766 N N . GLU A 1 235 ? 1.861 -9.408 25.096 1.00 93.69 235 GLU A N 1
ATOM 1767 C CA . GLU A 1 235 ? 1.900 -10.371 23.987 1.00 93.69 235 GLU A CA 1
ATOM 1768 C C . GLU A 1 235 ? 0.749 -10.190 22.985 1.00 93.69 235 GLU A C 1
ATOM 1770 O O . GLU A 1 235 ? 0.654 -10.941 22.017 1.00 93.69 235 GLU A O 1
ATOM 1775 N N . MET A 1 236 ? -0.156 -9.234 23.223 1.00 96.25 236 MET A N 1
ATOM 1776 C CA . MET A 1 236 ? -1.380 -9.021 22.438 1.00 96.25 236 MET A CA 1
ATOM 1777 C C . MET A 1 236 ? -2.173 -10.312 22.170 1.00 96.25 236 MET A C 1
ATOM 1779 O O . MET A 1 236 ? -2.648 -10.568 21.062 1.00 96.25 236 MET A O 1
ATOM 1783 N N . THR A 1 237 ? -2.334 -11.145 23.202 1.00 95.88 237 THR A N 1
ATOM 1784 C CA . THR A 1 237 ? -3.123 -12.382 23.115 1.00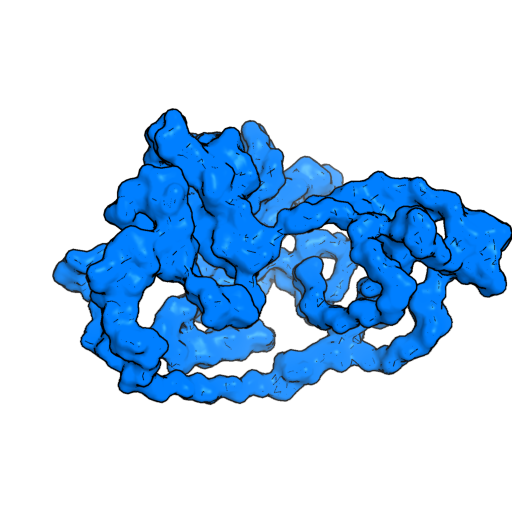 95.88 237 THR A CA 1
ATOM 1785 C C . THR A 1 237 ? -4.617 -12.060 23.146 1.00 95.88 237 THR A C 1
ATOM 1787 O O . THR A 1 237 ? -5.135 -11.582 24.158 1.00 95.88 237 THR A O 1
ATOM 1790 N N . ILE A 1 238 ? -5.307 -12.331 22.034 1.00 97.06 238 ILE A N 1
ATOM 1791 C CA . ILE A 1 238 ? -6.736 -12.049 21.861 1.00 97.06 238 ILE A CA 1
ATOM 1792 C C . ILE A 1 238 ? -7.570 -13.274 22.247 1.00 97.06 238 ILE A C 1
ATOM 1794 O O . ILE A 1 238 ? -7.471 -14.334 21.632 1.00 97.06 238 ILE A O 1
ATOM 1798 N N . ASP A 1 239 ? -8.425 -13.112 23.253 1.00 98.00 239 ASP A N 1
ATOM 1799 C CA . ASP A 1 239 ? -9.308 -14.164 23.754 1.00 98.00 239 ASP A CA 1
ATOM 1800 C C . ASP A 1 239 ? -10.644 -14.204 23.017 1.00 98.00 239 ASP A C 1
ATOM 1802 O O . ASP A 1 239 ? -11.155 -15.287 22.737 1.00 98.00 239 ASP A O 1
ATOM 1806 N N . GLN A 1 240 ? -11.230 -13.042 22.732 1.00 98.56 240 GLN A N 1
ATOM 1807 C CA . GLN A 1 240 ? -12.526 -12.929 22.062 1.00 98.56 240 GLN A CA 1
ATOM 1808 C C . GLN A 1 240 ? -12.549 -11.702 21.157 1.00 98.56 240 GLN A C 1
ATOM 1810 O O . GLN A 1 240 ? -11.981 -10.663 21.498 1.00 98.56 240 GLN A O 1
ATOM 1815 N N . VAL A 1 241 ? -13.254 -11.811 20.034 1.00 98.38 241 VAL A N 1
ATOM 1816 C CA . VAL A 1 241 ? -13.511 -10.693 19.121 1.00 98.38 241 VAL A CA 1
ATOM 1817 C C . VAL A 1 241 ? -15.011 -10.547 18.933 1.00 98.38 241 VAL A C 1
ATOM 1819 O O . VAL A 1 241 ? -15.708 -11.517 18.622 1.00 98.38 241 VAL A O 1
ATOM 1822 N N . TYR A 1 242 ? -15.497 -9.324 19.106 1.00 98.31 242 TYR A N 1
ATOM 1823 C CA . TYR A 1 242 ? -16.867 -8.922 18.841 1.00 98.31 242 TYR A CA 1
ATOM 1824 C C . TYR A 1 242 ? -16.873 -7.903 17.708 1.00 98.31 242 TYR A C 1
ATOM 1826 O O . TYR A 1 242 ? -16.076 -6.970 17.733 1.00 98.31 242 TYR A O 1
ATOM 1834 N N . LEU A 1 243 ? -17.774 -8.074 16.745 1.00 97.31 243 LEU A N 1
ATOM 1835 C CA . LEU A 1 243 ? -18.033 -7.115 15.670 1.00 97.31 243 LEU A CA 1
ATOM 1836 C C . LEU A 1 243 ? -19.517 -6.760 15.692 1.00 97.31 243 LEU A C 1
ATOM 1838 O O . LEU A 1 243 ? -20.365 -7.656 15.755 1.00 97.31 243 LEU A O 1
ATOM 1842 N N . ASP A 1 244 ? -19.833 -5.466 15.719 1.00 95.44 244 ASP A N 1
ATOM 1843 C CA . ASP A 1 244 ? -21.193 -4.948 15.915 1.00 95.44 244 ASP A CA 1
ATOM 1844 C C . ASP A 1 244 ? -21.933 -5.642 17.089 1.00 95.44 244 ASP A C 1
ATOM 1846 O O . ASP A 1 244 ? -23.130 -5.933 17.037 1.00 95.44 244 ASP A O 1
ATOM 1850 N N . GLY A 1 245 ? -21.197 -5.942 18.167 1.00 96.50 245 GLY A N 1
ATOM 1851 C CA . GLY A 1 245 ? -21.709 -6.574 19.389 1.00 96.50 245 GLY A CA 1
ATOM 1852 C C . GLY A 1 245 ? -21.919 -8.088 19.309 1.00 96.50 245 GLY A C 1
ATOM 1853 O O . GLY A 1 245 ? -22.381 -8.690 20.279 1.00 96.50 245 GLY A O 1
ATOM 1854 N N . ARG A 1 246 ? -21.576 -8.733 18.190 1.00 97.06 246 ARG A N 1
ATOM 1855 C CA . ARG A 1 246 ? -21.673 -10.189 18.013 1.00 97.06 246 ARG A CA 1
ATOM 1856 C C . ARG A 1 246 ? -20.303 -10.824 18.161 1.00 97.06 246 ARG A C 1
ATOM 1858 O O . ARG A 1 246 ? -19.364 -10.380 17.515 1.00 97.06 246 ARG A O 1
ATOM 1865 N N . LYS A 1 247 ? -20.192 -11.882 18.966 1.00 98.00 247 LYS A N 1
ATOM 1866 C CA . LYS A 1 247 ? -18.952 -12.663 19.064 1.00 98.00 247 LYS A CA 1
ATOM 1867 C C . LYS A 1 247 ? -18.696 -13.367 17.730 1.00 98.00 247 LYS A C 1
ATOM 1869 O O . LYS A 1 247 ? -19.544 -14.142 17.285 1.00 98.00 247 LYS A O 1
ATOM 1874 N N . VAL A 1 248 ? -17.561 -13.069 17.104 1.00 98.12 248 VAL A N 1
ATOM 1875 C CA . VAL A 1 248 ? -17.156 -13.629 15.802 1.00 98.12 248 VAL A CA 1
ATOM 1876 C C . VAL A 1 248 ? -15.946 -14.550 15.900 1.00 98.12 248 VAL A C 1
ATOM 1878 O O . VAL A 1 248 ? -15.740 -15.366 15.006 1.00 98.12 248 VAL A O 1
ATOM 1881 N N . ALA A 1 249 ? -15.161 -14.436 16.972 1.00 98.06 249 ALA A N 1
ATOM 1882 C CA . ALA A 1 249 ? -14.048 -15.328 17.249 1.00 98.06 249 ALA A CA 1
ATOM 1883 C C . ALA A 1 249 ? -13.851 -15.518 18.756 1.00 98.06 249 ALA A C 1
ATOM 1885 O O . ALA A 1 249 ? -14.121 -14.613 19.555 1.00 98.06 249 ALA A O 1
ATOM 1886 N N . GLU A 1 250 ? -13.354 -16.688 19.139 1.00 98.31 250 GLU A N 1
ATOM 1887 C CA . GLU A 1 250 ? -12.990 -17.043 20.506 1.00 98.31 250 GLU A CA 1
ATOM 1888 C C . GLU A 1 250 ? -11.789 -17.990 20.494 1.00 98.31 250 GLU A C 1
ATOM 1890 O O . GLU A 1 250 ? -11.781 -18.985 19.775 1.00 98.31 250 GLU A O 1
ATOM 1895 N N . LYS A 1 251 ? -10.767 -17.676 21.297 1.00 96.19 251 LYS A N 1
ATOM 1896 C CA . LYS A 1 251 ? -9.553 -18.492 21.471 1.00 96.19 251 LYS A CA 1
ATOM 1897 C C . LYS A 1 251 ? -8.875 -18.888 20.149 1.00 96.19 251 LYS A C 1
ATOM 1899 O O . LYS A 1 251 ? -8.403 -20.008 20.005 1.00 96.19 251 LYS A O 1
ATOM 1904 N N . GLY A 1 252 ? -8.802 -17.940 19.212 1.00 94.56 252 GLY A N 1
ATOM 1905 C CA . GLY A 1 252 ? -8.157 -18.118 17.905 1.00 94.56 252 GLY A CA 1
ATOM 1906 C C . GLY A 1 252 ? -9.039 -18.757 16.830 1.00 94.56 252 GLY A C 1
ATOM 1907 O O . GLY A 1 252 ? -8.624 -18.807 15.679 1.00 94.56 252 GLY A O 1
ATOM 1908 N N . GLU A 1 253 ? -10.257 -19.179 17.172 1.00 96.88 253 GLU A N 1
ATOM 1909 C CA . GLU A 1 253 ? -11.181 -19.842 16.251 1.00 96.88 253 GLU A CA 1
ATOM 1910 C C . GLU A 1 253 ? -12.364 -18.937 15.906 1.00 96.88 253 GLU A C 1
ATOM 1912 O O . GLU A 1 253 ? -12.885 -18.210 16.759 1.00 96.88 253 GLU A O 1
ATOM 1917 N N . LEU A 1 254 ? -12.822 -18.994 14.655 1.00 97.38 254 LEU A N 1
ATOM 1918 C CA . LEU A 1 254 ? -14.041 -18.307 14.234 1.00 97.38 254 LEU A CA 1
ATOM 1919 C C . LEU A 1 254 ? -15.269 -18.972 14.868 1.00 97.38 254 LEU A C 1
ATOM 1921 O O . LEU A 1 254 ? -15.414 -20.192 14.862 1.00 97.38 254 LEU A O 1
ATOM 1925 N N . THR A 1 255 ? -16.198 -18.160 15.367 1.00 97.75 255 THR A N 1
ATOM 1926 C CA . THR A 1 255 ? -17.498 -18.619 15.892 1.00 97.75 255 THR A CA 1
ATOM 1927 C C . THR A 1 255 ? -18.635 -18.416 14.891 1.00 97.75 255 THR A C 1
ATOM 1929 O O . THR A 1 255 ? -19.804 -18.609 15.225 1.00 97.75 255 THR A O 1
ATOM 1932 N N . ILE A 1 256 ? -18.297 -17.979 13.679 1.00 96.75 256 ILE A N 1
ATOM 1933 C CA . ILE A 1 256 ? -19.206 -17.731 12.564 1.00 96.75 256 ILE A CA 1
ATOM 1934 C C . ILE A 1 256 ? -18.623 -18.332 11.286 1.00 96.75 256 ILE A C 1
ATOM 1936 O O . ILE A 1 256 ? -17.412 -18.514 11.169 1.00 96.75 256 ILE A O 1
ATOM 1940 N N . GLU A 1 257 ? -19.482 -18.582 10.305 1.00 95.00 257 GLU A N 1
ATOM 1941 C CA . GLU A 1 257 ? -19.045 -18.912 8.952 1.00 95.00 257 GLU A CA 1
ATOM 1942 C C . GLU A 1 257 ? -18.777 -17.628 8.161 1.00 95.00 257 GLU A C 1
ATOM 1944 O O . GLU A 1 257 ? -19.573 -16.685 8.199 1.00 95.00 257 GLU A O 1
ATOM 1949 N N . ILE A 1 258 ? -17.660 -17.594 7.433 1.00 93.62 258 ILE A N 1
ATOM 1950 C CA . ILE A 1 258 ? -17.356 -16.514 6.492 1.00 93.62 258 ILE A CA 1
ATOM 1951 C C . ILE A 1 258 ? -17.866 -16.943 5.113 1.00 93.62 258 ILE A C 1
ATOM 1953 O O . ILE A 1 258 ? -17.494 -18.023 4.642 1.00 93.62 258 ILE A O 1
ATOM 1957 N N . PRO A 1 259 ? -18.712 -16.137 4.449 1.00 89.44 259 PRO A N 1
ATOM 1958 C CA . PRO A 1 259 ? -19.205 -16.483 3.127 1.00 89.44 259 PRO A CA 1
ATOM 1959 C C . PRO A 1 259 ? -18.062 -16.505 2.110 1.00 89.44 259 PRO A C 1
ATOM 1961 O O . PRO A 1 259 ? -17.190 -15.639 2.100 1.00 89.44 259 PRO A O 1
ATOM 1964 N N . SER A 1 260 ? -18.089 -17.485 1.209 1.00 92.81 260 SER A N 1
ATOM 1965 C CA . SER A 1 260 ? -17.201 -17.495 0.049 1.00 92.81 260 SER A CA 1
ATOM 1966 C C . SER A 1 260 ? -17.700 -16.516 -1.009 1.00 92.81 260 SER A C 1
ATOM 1968 O O . SER A 1 260 ? -18.887 -16.535 -1.348 1.00 92.81 260 SER A O 1
ATOM 1970 N N . TYR A 1 261 ? -16.795 -15.761 -1.623 1.00 94.31 261 TYR A N 1
ATOM 1971 C CA . TYR A 1 261 ? -17.121 -14.902 -2.753 1.00 94.31 261 TYR A CA 1
ATOM 1972 C C . TYR A 1 261 ? -16.511 -15.438 -4.052 1.00 94.31 261 TYR A C 1
ATOM 1974 O O . TYR A 1 261 ? -15.326 -15.760 -4.142 1.00 94.31 261 TYR A O 1
ATOM 1982 N N . THR A 1 262 ? -17.337 -15.560 -5.095 1.00 95.00 262 THR A N 1
ATOM 1983 C CA . THR A 1 262 ? -16.868 -16.017 -6.408 1.00 95.00 262 THR A CA 1
ATOM 1984 C C . THR A 1 262 ? -16.589 -14.827 -7.308 1.00 95.00 262 THR A C 1
ATOM 1986 O O . THR A 1 262 ? -17.500 -14.223 -7.867 1.00 95.00 262 THR A O 1
ATOM 1989 N N . TYR A 1 263 ? -15.304 -14.545 -7.515 1.00 95.88 263 TYR A N 1
ATOM 1990 C CA . TYR A 1 263 ? -14.875 -13.512 -8.450 1.00 95.88 263 TYR A CA 1
ATOM 1991 C C . TYR A 1 263 ? -15.331 -13.796 -9.893 1.00 95.88 263 TYR A C 1
ATOM 1993 O O . TYR A 1 263 ? -15.197 -14.941 -10.351 1.00 95.88 263 TYR A O 1
ATOM 2001 N N . PRO A 1 264 ? -15.781 -12.765 -10.640 1.00 95.06 264 PRO A N 1
ATOM 2002 C CA . PRO A 1 264 ? -16.137 -12.899 -12.047 1.00 95.06 264 PRO A CA 1
ATOM 2003 C C . PRO A 1 264 ? -14.978 -13.413 -12.905 1.00 95.06 264 PRO A C 1
ATOM 2005 O O . PRO A 1 264 ? -13.818 -13.039 -12.712 1.00 95.06 264 PRO A O 1
ATOM 2008 N N . ASP A 1 265 ? -15.306 -14.189 -13.936 1.00 94.56 265 ASP A N 1
ATOM 2009 C CA . ASP A 1 265 ? -14.336 -14.712 -14.907 1.00 94.56 265 ASP A CA 1
ATOM 2010 C C . ASP A 1 265 ? -13.491 -13.613 -15.561 1.00 94.56 265 ASP A C 1
ATOM 2012 O O . ASP A 1 265 ? -12.320 -13.830 -15.860 1.00 94.56 265 ASP A O 1
ATOM 2016 N N . THR A 1 266 ? -14.056 -12.420 -15.752 1.00 90.75 266 THR A N 1
ATOM 2017 C CA . THR A 1 266 ? -13.349 -11.258 -16.307 1.00 90.75 266 THR A CA 1
ATOM 2018 C C . THR A 1 266 ? -12.224 -10.745 -15.409 1.00 90.75 266 THR A C 1
ATOM 2020 O O . THR A 1 266 ? -11.306 -10.110 -15.917 1.00 90.75 266 THR A O 1
ATOM 2023 N N . VAL A 1 267 ? -12.287 -11.002 -14.096 1.00 92.75 267 VAL A N 1
ATOM 2024 C CA . VAL A 1 267 ? -11.206 -10.697 -13.144 1.00 92.75 267 VAL A CA 1
ATOM 2025 C C . VAL A 1 267 ? -10.153 -11.809 -13.177 1.00 92.75 267 VAL A C 1
ATOM 2027 O O . VAL A 1 267 ? -8.957 -11.533 -13.246 1.00 92.75 267 VAL A O 1
ATOM 2030 N N . LYS A 1 268 ? -10.592 -13.075 -13.209 1.00 92.56 268 LYS A N 1
ATOM 2031 C CA . LYS A 1 268 ? -9.703 -14.252 -13.204 1.00 92.56 268 LYS A CA 1
ATOM 2032 C C . LYS A 1 268 ? -8.909 -14.414 -14.507 1.00 92.56 268 LYS A C 1
ATOM 2034 O O . LYS A 1 268 ? -7.742 -14.788 -14.483 1.00 92.56 268 LYS A O 1
ATOM 2039 N N . LYS A 1 269 ? -9.521 -14.121 -15.658 1.00 93.75 269 LYS A N 1
ATOM 2040 C CA . LYS A 1 269 ? -8.922 -14.240 -17.002 1.00 93.75 269 LYS A CA 1
ATOM 2041 C C . LYS A 1 269 ? -8.247 -12.928 -17.422 1.00 93.75 269 LYS A C 1
ATOM 2043 O O . LYS A 1 269 ? -8.581 -12.341 -18.450 1.00 93.75 269 LYS A O 1
ATOM 2048 N N . SER A 1 270 ? -7.322 -12.450 -16.591 1.00 93.44 270 SER A N 1
ATOM 2049 C CA . SER A 1 270 ? -6.679 -11.135 -16.736 1.00 93.44 270 SER A CA 1
ATOM 2050 C C . SER A 1 270 ? -5.453 -11.125 -17.658 1.00 93.44 270 SER A C 1
ATOM 2052 O O . SER A 1 270 ? -5.105 -10.074 -18.185 1.00 93.44 270 SER A O 1
ATOM 2054 N N . VAL A 1 271 ? -4.844 -12.281 -17.948 1.00 94.94 271 VAL A N 1
ATOM 2055 C CA . VAL A 1 271 ? -3.755 -12.392 -18.936 1.00 94.94 271 VAL A CA 1
ATOM 2056 C C . VAL A 1 271 ? -4.336 -12.437 -20.354 1.00 94.94 271 VAL A C 1
ATOM 2058 O O . VAL A 1 271 ? -4.806 -13.473 -20.825 1.00 94.94 271 VAL A O 1
ATOM 2061 N N . LYS A 1 272 ? -4.291 -11.303 -21.052 1.00 94.88 272 LYS A N 1
ATOM 2062 C CA . LYS A 1 272 ? -4.844 -11.080 -22.396 1.00 94.88 272 LYS A CA 1
ATOM 2063 C C . LYS A 1 272 ? -3.732 -10.935 -23.436 1.00 94.88 272 LYS A C 1
ATOM 2065 O O . LYS A 1 272 ? -3.631 -9.934 -24.140 1.00 94.88 272 LYS A O 1
ATOM 2070 N N . ARG A 1 273 ? -2.878 -11.951 -23.550 1.00 93.81 273 ARG A N 1
ATOM 2071 C CA . ARG A 1 273 ? -1.709 -11.937 -24.441 1.00 93.81 273 ARG A CA 1
ATOM 2072 C C . ARG A 1 273 ? -1.498 -13.292 -25.125 1.00 93.81 273 ARG A C 1
ATOM 2074 O O . ARG A 1 273 ? -1.821 -14.339 -24.575 1.00 93.81 273 ARG A O 1
ATOM 2081 N N . LYS A 1 274 ? -0.920 -13.268 -26.332 1.00 92.56 274 LYS A N 1
ATOM 2082 C CA . LYS A 1 274 ? -0.454 -14.471 -27.047 1.00 92.56 274 LYS A CA 1
ATOM 2083 C C . LYS A 1 274 ? 0.805 -15.067 -26.386 1.00 92.56 274 LYS A C 1
ATOM 2085 O O . LYS A 1 274 ? 1.611 -14.300 -25.858 1.00 92.56 274 LYS A O 1
ATOM 2090 N N . PRO A 1 275 ? 1.038 -16.390 -26.473 1.00 92.44 275 PRO A N 1
ATOM 2091 C CA . PRO A 1 275 ? 2.252 -17.015 -25.943 1.00 92.44 275 PRO A CA 1
ATOM 2092 C C . PRO A 1 275 ? 3.544 -16.326 -26.409 1.00 92.44 275 PRO A C 1
ATOM 2094 O O . PRO A 1 275 ? 3.640 -15.895 -27.558 1.00 92.44 275 PRO A O 1
ATOM 2097 N N . ILE A 1 276 ? 4.517 -16.224 -25.503 1.00 93.62 276 ILE A N 1
ATOM 2098 C CA . ILE A 1 276 ? 5.846 -15.647 -25.753 1.00 93.62 276 ILE A CA 1
ATOM 2099 C C . ILE A 1 276 ? 6.754 -16.717 -26.365 1.00 93.62 276 ILE A C 1
ATOM 2101 O O . ILE A 1 276 ? 6.726 -17.872 -25.937 1.00 93.62 276 ILE A O 1
ATOM 2105 N N . LYS A 1 277 ? 7.577 -16.333 -27.342 1.00 94.62 277 LYS A N 1
ATOM 2106 C CA . LYS A 1 277 ? 8.649 -17.168 -27.896 1.00 94.62 277 LYS A CA 1
ATOM 2107 C C . LYS A 1 277 ? 10.004 -16.773 -27.295 1.00 94.62 277 LYS A C 1
ATOM 2109 O O . LYS A 1 277 ? 10.175 -15.612 -26.937 1.00 94.62 277 LYS A O 1
ATOM 2114 N N . PRO A 1 278 ? 10.995 -17.680 -27.237 1.00 91.69 278 PRO A N 1
ATOM 2115 C CA . PRO A 1 278 ? 12.340 -17.345 -26.757 1.00 91.69 278 PRO A CA 1
ATOM 2116 C C . PRO A 1 278 ? 12.950 -16.108 -27.433 1.00 91.69 278 PRO A C 1
ATOM 2118 O O . PRO A 1 278 ? 13.486 -15.240 -26.748 1.00 91.69 278 PRO A O 1
ATOM 2121 N N . ASP A 1 279 ? 12.770 -15.973 -28.748 1.00 93.94 279 ASP A N 1
ATOM 2122 C CA . ASP A 1 279 ? 13.272 -14.834 -29.529 1.00 93.94 279 ASP A CA 1
ATOM 2123 C C . ASP A 1 279 ? 12.699 -13.487 -29.063 1.00 93.94 279 ASP A C 1
ATOM 2125 O O . ASP A 1 279 ? 13.369 -12.454 -29.134 1.00 93.94 279 ASP A O 1
ATOM 2129 N N . ASP A 1 280 ? 11.479 -13.491 -28.514 1.00 94.56 280 ASP A N 1
ATOM 2130 C CA . ASP A 1 280 ? 10.841 -12.292 -27.977 1.00 94.56 280 ASP A CA 1
ATOM 2131 C C . ASP A 1 280 ? 11.541 -11.791 -26.707 1.00 94.56 280 ASP A C 1
ATOM 2133 O O . ASP A 1 280 ? 11.320 -10.645 -26.325 1.00 94.56 280 ASP A O 1
ATOM 2137 N N . LEU A 1 281 ? 12.383 -12.600 -26.054 1.00 94.31 281 LEU A N 1
ATOM 2138 C CA . LEU A 1 281 ? 13.062 -12.273 -24.794 1.00 94.31 281 LEU A CA 1
ATOM 2139 C C . LEU A 1 281 ? 14.512 -11.817 -24.987 1.00 94.31 281 LEU A C 1
ATOM 2141 O O . LEU A 1 281 ? 15.102 -11.244 -24.074 1.00 94.31 281 LEU A O 1
ATOM 2145 N N . TYR A 1 282 ? 15.100 -12.023 -26.165 1.00 95.31 282 TYR A N 1
ATOM 2146 C CA . TYR A 1 282 ? 16.496 -11.657 -26.392 1.00 95.31 282 TYR A CA 1
ATOM 2147 C C . TYR A 1 282 ? 16.710 -10.141 -26.395 1.00 95.31 282 TYR A C 1
ATOM 2149 O O . TYR A 1 282 ? 15.892 -9.371 -26.913 1.00 95.31 282 TYR A O 1
ATOM 2157 N N . ILE A 1 283 ? 17.841 -9.726 -25.820 1.00 96.81 283 ILE A N 1
ATOM 2158 C CA . ILE A 1 283 ? 18.358 -8.357 -25.881 1.00 96.81 283 ILE A CA 1
ATOM 2159 C C . ILE A 1 283 ? 19.439 -8.345 -26.958 1.00 96.81 283 ILE A C 1
ATOM 2161 O O . ILE A 1 283 ? 20.501 -8.944 -26.789 1.00 96.81 283 ILE A O 1
ATOM 2165 N N . GLY A 1 284 ? 19.128 -7.712 -28.087 1.00 95.81 284 GLY A N 1
ATOM 2166 C CA . GLY A 1 284 ? 20.006 -7.677 -29.250 1.00 95.81 284 GLY A CA 1
ATOM 2167 C C . GLY A 1 284 ? 21.120 -6.639 -29.118 1.00 95.81 284 GLY A C 1
ATOM 2168 O O . GLY A 1 284 ? 20.882 -5.534 -28.634 1.00 95.81 284 GLY A O 1
ATOM 2169 N N . ALA A 1 285 ? 22.320 -6.972 -29.588 1.00 96.75 285 ALA A N 1
ATOM 2170 C CA . ALA A 1 285 ? 23.427 -6.031 -29.745 1.00 96.75 285 ALA A CA 1
ATOM 2171 C C . ALA A 1 285 ? 24.369 -6.467 -30.877 1.00 96.75 285 ALA A C 1
ATOM 2173 O O . ALA A 1 285 ? 24.477 -7.647 -31.203 1.00 96.75 285 ALA A O 1
ATOM 2174 N N . SER A 1 286 ? 25.072 -5.506 -31.474 1.00 95.50 286 SER A N 1
ATOM 2175 C CA . SER A 1 286 ? 26.117 -5.757 -32.472 1.00 95.50 286 SER A CA 1
ATOM 2176 C C . SER A 1 286 ? 27.503 -5.871 -31.832 1.00 95.50 286 SER A C 1
ATOM 2178 O O . SER A 1 286 ? 27.774 -5.209 -30.833 1.00 95.50 286 SER A O 1
ATOM 2180 N N . GLY A 1 287 ? 28.413 -6.614 -32.467 1.00 95.88 287 GLY A N 1
ATOM 2181 C CA . GLY A 1 287 ? 29.800 -6.771 -32.012 1.00 95.88 287 GLY A CA 1
ATOM 2182 C C . GLY A 1 287 ? 29.985 -7.942 -31.045 1.00 95.88 287 GLY A C 1
ATOM 2183 O O . GLY A 1 287 ? 29.122 -8.807 -30.938 1.00 95.88 287 GLY A O 1
ATOM 2184 N N . SER A 1 288 ? 31.139 -7.990 -30.374 1.00 96.62 288 SER A N 1
ATOM 2185 C CA . SER A 1 288 ? 31.478 -9.037 -29.396 1.00 96.62 288 SER A CA 1
ATOM 2186 C C . SER A 1 288 ? 31.157 -8.652 -27.951 1.00 96.62 288 SER A C 1
ATOM 2188 O O . SER A 1 288 ? 31.108 -9.527 -27.087 1.00 96.62 288 SER A O 1
ATOM 2190 N N . GLN A 1 289 ? 30.947 -7.362 -27.675 1.00 97.19 289 GLN A N 1
ATOM 2191 C CA . GLN A 1 289 ? 30.596 -6.833 -26.360 1.00 97.19 289 GLN A CA 1
ATOM 2192 C C . GLN A 1 289 ? 29.619 -5.662 -26.477 1.00 97.19 289 GLN A C 1
ATOM 2194 O O . GLN A 1 289 ? 29.658 -4.907 -27.448 1.00 97.19 289 GLN A O 1
ATOM 2199 N N . ALA A 1 290 ? 28.779 -5.495 -25.460 1.00 97.56 290 ALA A N 1
ATOM 2200 C CA . ALA A 1 290 ? 27.842 -4.391 -25.325 1.00 97.56 290 ALA A CA 1
ATOM 2201 C C . ALA A 1 290 ? 27.979 -3.748 -23.943 1.00 97.56 290 ALA A C 1
ATOM 2203 O O . ALA A 1 290 ? 28.107 -4.442 -22.933 1.00 97.56 290 ALA A O 1
ATOM 2204 N N . ARG A 1 291 ? 27.914 -2.414 -23.898 1.00 97.56 291 ARG A N 1
ATOM 2205 C CA . ARG A 1 291 ? 27.745 -1.683 -22.642 1.00 97.56 291 ARG A CA 1
ATOM 2206 C C . ARG A 1 291 ? 26.262 -1.661 -22.294 1.00 97.56 291 ARG A C 1
ATOM 2208 O O . ARG A 1 291 ? 25.465 -1.141 -23.072 1.00 97.56 291 ARG A O 1
ATOM 2215 N N . VAL A 1 292 ? 25.902 -2.213 -21.142 1.00 96.38 292 VAL A N 1
ATOM 2216 C CA . VAL A 1 292 ? 24.520 -2.275 -20.658 1.00 96.38 292 VAL A CA 1
ATOM 2217 C C . VAL A 1 292 ? 24.375 -1.493 -19.365 1.00 96.38 292 VAL A C 1
ATOM 2219 O O . VAL A 1 292 ? 25.283 -1.489 -18.534 1.00 96.38 292 VAL A O 1
ATOM 2222 N N . ARG A 1 293 ? 23.214 -0.870 -19.181 1.00 97.00 293 ARG A N 1
ATOM 2223 C CA . ARG A 1 293 ? 22.781 -0.329 -17.894 1.00 97.00 293 ARG A CA 1
ATOM 2224 C C . ARG A 1 293 ? 21.873 -1.359 -17.235 1.00 97.00 293 ARG A C 1
ATOM 2226 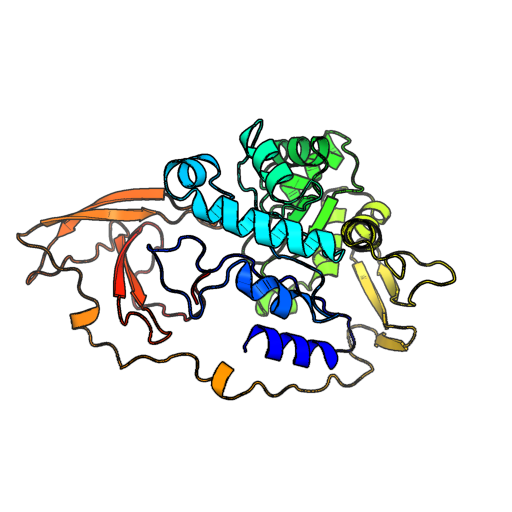O O . ARG A 1 293 ? 20.949 -1.852 -17.875 1.00 97.00 293 ARG A O 1
ATOM 2233 N N . SER A 1 294 ? 22.154 -1.682 -15.983 1.00 96.94 294 SER A N 1
ATOM 2234 C CA . SER A 1 294 ? 21.365 -2.605 -15.170 1.00 96.94 294 SER A CA 1
ATOM 2235 C C . SER A 1 294 ? 20.739 -1.888 -13.980 1.00 96.94 294 SER A C 1
ATOM 2237 O O . SER A 1 294 ? 21.287 -0.890 -13.497 1.00 96.94 294 SER A O 1
ATOM 2239 N N . ILE A 1 295 ? 19.606 -2.414 -13.530 1.00 97.56 295 ILE A N 1
ATOM 2240 C CA . ILE A 1 295 ? 18.948 -2.044 -12.279 1.00 97.56 295 ILE A CA 1
ATOM 2241 C C . ILE A 1 295 ? 19.671 -2.779 -11.148 1.00 97.56 295 ILE A C 1
ATOM 2243 O O . ILE A 1 295 ? 19.826 -3.995 -11.213 1.00 97.56 295 ILE A O 1
ATOM 2247 N N . GLU A 1 296 ? 20.141 -2.067 -10.133 1.00 96.81 296 GLU A N 1
ATOM 2248 C CA . GLU A 1 296 ? 20.780 -2.668 -8.958 1.00 96.81 296 GLU A CA 1
ATOM 2249 C C . GLU A 1 296 ? 19.743 -2.895 -7.857 1.00 96.81 296 GLU A C 1
ATOM 2251 O O . GLU A 1 296 ? 19.064 -1.960 -7.432 1.00 96.81 296 GLU A O 1
ATOM 2256 N N . VAL A 1 297 ? 19.634 -4.146 -7.407 1.00 93.81 297 VAL A N 1
ATOM 2257 C CA . VAL A 1 297 ? 18.761 -4.564 -6.308 1.00 93.81 297 VAL A CA 1
ATOM 2258 C C . VAL A 1 297 ? 19.383 -4.142 -4.985 1.00 93.81 297 VAL A C 1
ATOM 2260 O O . VAL A 1 297 ? 20.511 -4.531 -4.674 1.00 93.81 297 VAL A O 1
ATOM 2263 N N . ILE A 1 298 ? 18.615 -3.407 -4.187 1.00 86.31 298 ILE A N 1
ATOM 2264 C CA . ILE A 1 298 ? 18.926 -3.122 -2.789 1.00 86.31 298 ILE A CA 1
ATOM 2265 C C . ILE A 1 298 ? 18.053 -4.064 -1.947 1.00 86.31 298 ILE A C 1
ATOM 2267 O O . ILE A 1 298 ? 16.831 -3.979 -2.039 1.00 86.31 298 ILE A O 1
ATOM 2271 N N . PRO A 1 299 ? 18.638 -5.006 -1.183 1.00 82.00 299 PRO A N 1
ATOM 2272 C CA . PRO A 1 299 ? 17.856 -5.928 -0.363 1.00 82.00 299 PRO A CA 1
ATOM 2273 C C . PRO A 1 299 ? 16.908 -5.194 0.592 1.00 82.00 299 PRO A C 1
ATOM 2275 O O . PRO A 1 299 ? 17.301 -4.199 1.198 1.00 82.00 299 PRO A O 1
ATOM 2278 N N . ASP A 1 300 ? 15.688 -5.719 0.726 1.00 74.50 300 ASP A N 1
ATOM 2279 C CA . ASP A 1 300 ? 14.648 -5.250 1.653 1.00 74.50 300 ASP A CA 1
ATOM 2280 C C . ASP A 1 300 ? 14.218 -3.777 1.460 1.00 74.50 300 ASP A C 1
ATOM 2282 O O . ASP A 1 300 ? 13.776 -3.122 2.404 1.00 74.50 300 ASP A O 1
ATOM 2286 N N . GLN A 1 301 ? 14.355 -3.233 0.241 1.00 74.94 301 GLN A N 1
ATOM 2287 C CA . GLN A 1 301 ? 13.933 -1.870 -0.103 1.00 74.94 301 GLN A CA 1
ATOM 2288 C C . GLN A 1 301 ? 13.277 -1.787 -1.487 1.00 74.94 301 GLN A C 1
ATOM 2290 O O . GLN A 1 301 ? 13.650 -2.507 -2.410 1.00 74.94 301 GLN A O 1
ATOM 2295 N N . ASN A 1 302 ? 12.369 -0.820 -1.655 1.00 77.25 302 ASN A N 1
ATOM 2296 C CA . ASN A 1 302 ? 11.795 -0.458 -2.960 1.00 77.25 302 ASN A CA 1
ATOM 2297 C C . ASN A 1 302 ? 12.754 0.396 -3.810 1.00 77.25 302 ASN A C 1
ATOM 2299 O O . ASN A 1 302 ? 12.534 0.601 -5.003 1.00 77.25 302 ASN A O 1
ATOM 2303 N N . MET A 1 303 ? 13.820 0.925 -3.203 1.00 79.25 303 MET A N 1
ATOM 2304 C CA . MET A 1 303 ? 14.821 1.711 -3.912 1.00 79.25 303 MET A CA 1
ATOM 2305 C C . MET A 1 303 ? 15.710 0.818 -4.777 1.00 79.25 303 MET A C 1
ATOM 2307 O O . MET A 1 303 ? 16.154 -0.250 -4.361 1.00 79.25 303 MET A O 1
ATOM 2311 N N . THR A 1 304 ? 16.043 1.304 -5.970 1.00 90.56 304 THR A N 1
ATOM 2312 C CA . THR A 1 304 ? 16.973 0.630 -6.881 1.00 90.56 304 THR A CA 1
ATOM 2313 C C . THR A 1 304 ? 18.136 1.536 -7.245 1.00 90.56 304 THR A C 1
ATOM 2315 O O . THR A 1 304 ? 17.950 2.734 -7.471 1.00 90.56 304 THR A O 1
ATOM 2318 N N . GLY A 1 305 ? 19.327 0.960 -7.374 1.00 93.38 305 GLY A N 1
ATOM 2319 C CA . GLY A 1 305 ? 20.478 1.640 -7.961 1.00 93.38 305 GLY A CA 1
ATOM 2320 C C . GLY A 1 305 ? 20.538 1.472 -9.481 1.00 93.38 305 GLY A C 1
ATOM 2321 O O . GLY A 1 305 ? 19.716 0.798 -10.106 1.00 93.38 305 GLY A O 1
ATOM 2322 N N . ALA A 1 306 ? 21.564 2.058 -10.094 1.00 96.62 306 ALA A N 1
ATOM 2323 C CA . ALA A 1 306 ? 21.870 1.853 -11.502 1.00 96.62 306 ALA A CA 1
ATOM 2324 C C . ALA A 1 306 ? 23.368 1.630 -11.692 1.00 96.62 306 ALA A C 1
ATOM 2326 O O . ALA A 1 306 ? 24.187 2.408 -11.204 1.00 96.62 306 ALA A O 1
ATOM 2327 N N . LYS A 1 307 ? 23.724 0.598 -12.460 1.00 97.38 307 LYS A N 1
ATOM 2328 C CA . LYS A 1 307 ? 25.123 0.228 -12.691 1.00 97.38 307 LYS A CA 1
ATOM 2329 C C . LYS A 1 307 ? 25.360 -0.203 -14.126 1.00 97.38 307 LYS A C 1
ATOM 2331 O O . LYS A 1 307 ? 24.528 -0.895 -14.717 1.00 97.38 307 LYS A O 1
ATOM 2336 N N . GLU A 1 308 ? 26.491 0.212 -14.687 1.00 98.00 308 GLU A N 1
ATOM 2337 C CA . GLU A 1 308 ? 26.892 -0.155 -16.043 1.00 98.00 308 GLU A CA 1
ATOM 2338 C C . GLU A 1 308 ? 27.837 -1.359 -16.050 1.00 98.00 308 GLU A C 1
ATOM 2340 O O . GLU A 1 308 ? 28.727 -1.480 -15.207 1.00 98.00 308 GLU A O 1
ATOM 2345 N N . PHE A 1 309 ? 27.663 -2.229 -17.043 1.00 97.88 309 PHE A N 1
ATOM 2346 C CA . PHE A 1 309 ? 28.488 -3.414 -17.254 1.00 97.88 309 PHE A CA 1
ATOM 2347 C C . PHE A 1 309 ? 28.865 -3.557 -18.729 1.00 97.88 309 PHE A C 1
ATOM 2349 O O . PHE A 1 309 ? 28.096 -3.193 -19.617 1.00 97.88 309 PHE A O 1
ATOM 2356 N N . ALA A 1 310 ? 30.042 -4.124 -18.995 1.00 97.94 310 ALA A N 1
ATOM 2357 C CA . ALA A 1 310 ? 30.414 -4.612 -20.318 1.00 97.94 310 ALA A CA 1
ATOM 2358 C C . ALA A 1 310 ? 30.114 -6.114 -20.382 1.00 97.94 310 ALA A C 1
ATOM 2360 O O . ALA A 1 310 ? 30.770 -6.903 -19.701 1.00 97.94 310 ALA A O 1
ATOM 2361 N N . LEU A 1 311 ? 29.111 -6.501 -21.168 1.00 98.12 311 LEU A N 1
ATOM 2362 C CA . LEU A 1 311 ? 28.678 -7.890 -21.314 1.00 98.12 311 LEU A CA 1
ATOM 2363 C C . LEU A 1 311 ? 29.042 -8.436 -22.690 1.00 98.12 311 LEU A C 1
ATOM 2365 O O . LEU A 1 311 ? 29.072 -7.703 -23.678 1.00 98.12 311 LEU A O 1
ATOM 2369 N N . ASN A 1 312 ? 29.293 -9.741 -22.759 1.00 98.19 312 ASN A N 1
ATOM 2370 C CA . ASN A 1 312 ? 29.598 -10.413 -24.016 1.00 98.19 312 ASN A CA 1
ATOM 2371 C C . ASN A 1 312 ? 28.348 -10.540 -24.887 1.00 98.19 312 ASN A C 1
ATOM 2373 O O . ASN A 1 312 ? 27.243 -10.767 -24.395 1.00 98.19 312 ASN A O 1
ATOM 2377 N N . VAL A 1 313 ? 28.546 -10.455 -26.196 1.00 98.44 313 VAL A N 1
ATOM 2378 C CA . VAL A 1 313 ? 27.511 -10.671 -27.204 1.00 98.44 313 VAL A CA 1
ATOM 2379 C C . VAL A 1 313 ? 27.848 -11.947 -27.961 1.00 98.44 313 VAL A C 1
ATOM 2381 O O . VAL A 1 313 ? 28.960 -12.107 -28.466 1.00 98.44 313 VAL A O 1
ATOM 2384 N N . LYS A 1 314 ? 26.885 -12.865 -28.043 1.00 97.69 314 LYS A N 1
ATOM 2385 C CA . LYS A 1 314 ? 26.996 -14.108 -28.812 1.00 97.69 314 LYS A CA 1
ATOM 2386 C C . LYS A 1 314 ? 25.791 -14.220 -29.731 1.00 97.69 314 LYS A C 1
ATOM 2388 O O . LYS A 1 314 ? 24.668 -14.057 -29.272 1.00 97.69 314 LYS A O 1
ATOM 2393 N N . GLU A 1 315 ? 26.038 -14.469 -31.018 1.00 95.88 315 GLU A N 1
ATOM 2394 C CA . GLU A 1 315 ? 24.981 -14.614 -32.037 1.00 95.88 315 GLU A CA 1
ATOM 2395 C C . GLU A 1 315 ? 24.005 -13.418 -32.055 1.00 95.88 315 GLU A C 1
ATOM 2397 O O . GLU A 1 315 ? 22.804 -13.566 -32.241 1.00 95.88 315 GLU A O 1
ATOM 2402 N N . GLY A 1 316 ? 24.531 -12.208 -31.831 1.00 96.75 316 GLY A N 1
ATOM 2403 C CA . GLY A 1 316 ? 23.741 -10.974 -31.786 1.00 96.75 316 GLY A CA 1
ATOM 2404 C C . GLY A 1 316 ? 22.943 -10.758 -30.495 1.00 96.75 316 GLY A C 1
ATOM 2405 O O . GLY A 1 316 ? 22.205 -9.780 -30.413 1.00 96.75 316 GLY A O 1
ATOM 2406 N N . VAL A 1 317 ? 23.091 -11.622 -29.483 1.00 97.69 317 VAL A N 1
ATOM 2407 C CA . VAL A 1 317 ? 22.374 -11.551 -28.201 1.00 97.69 317 VAL A CA 1
ATOM 2408 C C . VAL A 1 317 ? 23.339 -11.269 -27.054 1.00 97.69 317 VAL A C 1
ATOM 2410 O O . VAL A 1 317 ? 24.350 -11.962 -26.887 1.00 97.69 317 VAL A O 1
ATOM 2413 N N . VAL A 1 318 ? 23.013 -10.275 -26.230 1.00 98.12 318 VAL A N 1
ATOM 2414 C CA . VAL A 1 318 ? 23.758 -9.963 -25.005 1.00 98.12 318 VAL A CA 1
ATOM 2415 C C . VAL A 1 318 ? 23.579 -11.097 -23.995 1.00 98.12 318 VAL A C 1
ATOM 2417 O O . VAL A 1 318 ? 22.458 -11.471 -23.653 1.00 98.12 318 VAL A O 1
ATOM 2420 N N . GLN A 1 319 ? 24.691 -11.652 -23.523 1.00 97.81 319 GLN A N 1
ATOM 2421 C CA . GLN A 1 319 ? 24.708 -12.792 -22.613 1.00 97.81 319 GLN A CA 1
ATOM 2422 C C . GLN A 1 319 ? 24.694 -12.330 -21.147 1.00 97.81 319 GLN A C 1
ATOM 2424 O O . GLN A 1 319 ? 25.387 -11.365 -20.812 1.00 97.81 319 GLN A O 1
ATOM 2429 N N . PRO A 1 320 ? 23.967 -13.024 -20.253 1.00 96.62 320 PRO A N 1
ATOM 2430 C CA . PRO A 1 320 ? 24.057 -12.769 -18.819 1.00 96.62 320 PRO A CA 1
ATOM 2431 C C . PRO A 1 320 ? 25.442 -13.136 -18.270 1.00 96.62 320 PRO A C 1
ATOM 2433 O O . PRO A 1 320 ? 26.155 -13.964 -18.840 1.00 96.62 320 PRO A O 1
ATOM 2436 N N . CYS A 1 321 ? 25.812 -12.554 -17.129 1.00 97.44 321 CYS A N 1
ATOM 2437 C CA . CYS A 1 321 ? 27.094 -12.804 -16.469 1.00 97.44 321 CYS A CA 1
ATOM 2438 C C . CYS A 1 321 ? 26.875 -13.218 -15.012 1.00 97.44 321 CYS A C 1
ATOM 2440 O O . CYS A 1 321 ? 26.682 -12.377 -14.137 1.00 97.44 321 CYS A O 1
ATOM 2442 N N . LEU A 1 322 ? 26.929 -14.524 -14.729 1.00 96.94 322 LEU A N 1
ATOM 2443 C CA . LEU A 1 322 ? 26.683 -15.064 -13.383 1.00 96.94 322 LEU A CA 1
ATOM 2444 C C . LEU A 1 322 ? 27.774 -14.691 -12.367 1.00 96.94 322 LEU A C 1
ATOM 2446 O O . LEU A 1 322 ? 27.505 -14.661 -11.163 1.00 96.94 322 LEU A O 1
ATOM 2450 N N . GLN A 1 323 ? 28.995 -14.431 -12.846 1.00 96.62 323 GLN A N 1
ATOM 2451 C CA . GLN A 1 323 ? 30.143 -14.019 -12.034 1.00 96.62 323 GLN A CA 1
ATOM 2452 C C . GLN A 1 323 ? 29.980 -12.585 -11.528 1.00 96.62 323 GLN A C 1
ATOM 2454 O O . GLN A 1 323 ? 30.279 -12.311 -10.372 1.00 96.62 323 GLN A O 1
ATOM 2459 N N . GLN A 1 324 ? 29.486 -11.686 -12.383 1.00 96.31 324 GLN A N 1
ATOM 2460 C CA . GLN A 1 324 ? 29.176 -10.300 -12.015 1.00 96.31 324 GLN A CA 1
ATOM 2461 C C . GLN A 1 324 ? 27.754 -10.141 -11.465 1.00 96.31 324 GLN A C 1
ATOM 2463 O O . GLN A 1 324 ? 27.378 -9.040 -11.078 1.00 96.31 324 GLN A O 1
ATOM 2468 N N . ASP A 1 325 ? 26.985 -11.232 -11.431 1.00 97.38 325 ASP A N 1
ATOM 2469 C CA . ASP A 1 325 ? 25.579 -11.258 -11.049 1.00 97.38 325 ASP A CA 1
ATOM 2470 C C . ASP A 1 325 ? 24.742 -10.258 -11.851 1.00 97.38 325 ASP A C 1
ATOM 2472 O O . ASP A 1 325 ? 24.101 -9.383 -11.283 1.00 97.38 325 ASP A O 1
ATOM 2476 N N . VAL A 1 326 ? 24.826 -10.351 -13.182 1.00 98.00 326 VAL A N 1
ATOM 2477 C CA . VAL A 1 326 ? 24.065 -9.522 -14.124 1.00 98.00 326 VAL A CA 1
ATOM 2478 C C . VAL A 1 326 ? 23.128 -10.425 -14.916 1.00 98.00 326 VAL A C 1
ATOM 2480 O O . VAL A 1 326 ? 23.569 -11.212 -15.762 1.00 98.00 326 VAL A O 1
ATOM 2483 N N . LEU A 1 327 ? 21.838 -10.334 -14.608 1.00 97.62 327 LEU A N 1
ATOM 2484 C CA . LEU A 1 327 ? 20.790 -11.240 -15.075 1.00 97.62 327 LEU A CA 1
ATOM 2485 C C . LEU A 1 327 ? 19.769 -10.492 -15.938 1.00 97.62 327 LEU A C 1
ATOM 2487 O O . LEU A 1 327 ? 19.541 -9.312 -15.692 1.00 97.62 327 LEU A O 1
ATOM 2491 N N . PRO A 1 328 ? 19.136 -11.116 -16.943 1.00 96.88 328 PRO A N 1
ATOM 2492 C CA . PRO A 1 328 ? 18.120 -10.448 -17.745 1.00 96.88 328 PRO A CA 1
ATOM 2493 C C . PRO A 1 328 ? 16.844 -10.242 -16.919 1.00 96.88 328 PRO A C 1
ATOM 2495 O O . PRO A 1 328 ? 16.417 -11.146 -16.203 1.00 96.88 328 PRO A O 1
ATOM 2498 N N . LEU A 1 329 ? 16.214 -9.080 -17.072 1.00 96.94 329 LEU A N 1
ATOM 2499 C CA . LEU A 1 329 ? 14.906 -8.745 -16.515 1.00 96.94 329 LEU A CA 1
ATOM 2500 C C . LEU A 1 329 ? 13.961 -8.383 -17.659 1.00 96.94 329 LEU A C 1
ATOM 2502 O O . LEU A 1 329 ? 14.321 -7.612 -18.552 1.00 96.94 329 LEU A O 1
ATOM 2506 N N . MET A 1 330 ? 12.751 -8.936 -17.614 1.00 96.06 330 MET A N 1
ATOM 2507 C CA . MET A 1 330 ? 11.732 -8.744 -18.641 1.00 96.06 330 MET A CA 1
ATOM 2508 C C . MET A 1 330 ? 10.426 -8.307 -17.988 1.00 96.06 330 MET A C 1
ATOM 2510 O O . MET A 1 330 ? 9.953 -8.964 -17.067 1.00 96.06 330 MET A O 1
ATOM 2514 N N . VAL A 1 331 ? 9.822 -7.244 -18.513 1.00 96.38 331 VAL A N 1
ATOM 2515 C CA . VAL A 1 331 ? 8.472 -6.797 -18.153 1.00 96.38 331 VAL A CA 1
ATOM 2516 C C . VAL A 1 331 ? 7.581 -7.019 -19.363 1.00 96.38 331 VAL A C 1
ATOM 2518 O O . VAL A 1 331 ? 7.776 -6.407 -20.414 1.00 96.38 331 VAL A O 1
ATOM 2521 N N . VAL A 1 332 ? 6.626 -7.935 -19.247 1.00 96.06 332 VAL A N 1
ATOM 2522 C CA . VAL A 1 332 ? 5.760 -8.345 -20.357 1.00 96.06 332 VAL A CA 1
ATOM 2523 C C . VAL A 1 332 ? 4.384 -7.723 -20.163 1.00 96.06 332 VAL A C 1
ATOM 2525 O O . VAL A 1 332 ? 3.673 -8.088 -19.230 1.00 96.06 332 VAL A O 1
ATOM 2528 N N . GLU A 1 333 ? 3.964 -6.839 -21.072 1.00 95.88 333 GLU A N 1
ATOM 2529 C CA . GLU A 1 333 ? 2.612 -6.282 -21.012 1.00 95.88 333 GLU A CA 1
ATOM 2530 C C . GLU A 1 333 ? 1.578 -7.390 -21.243 1.00 95.88 333 GLU A C 1
ATOM 2532 O O . GLU A 1 333 ? 1.636 -8.122 -22.239 1.00 95.88 333 GLU A O 1
ATOM 2537 N N . ARG A 1 334 ? 0.647 -7.529 -20.296 1.00 95.62 334 ARG A N 1
ATOM 2538 C CA . ARG A 1 334 ? -0.267 -8.675 -20.217 1.00 95.62 334 ARG A CA 1
ATOM 2539 C C . ARG A 1 334 ? -1.743 -8.327 -20.382 1.00 95.62 334 ARG A C 1
ATOM 2541 O O . ARG A 1 334 ? -2.553 -9.244 -20.487 1.00 95.62 334 ARG A O 1
ATOM 2548 N N . HIS A 1 335 ? -2.100 -7.047 -20.439 1.00 95.12 335 HIS A N 1
ATOM 2549 C CA . HIS A 1 335 ? -3.484 -6.566 -20.532 1.00 95.12 335 HIS A CA 1
ATOM 2550 C C . HIS A 1 335 ? -4.019 -6.519 -21.965 1.00 95.12 335 HIS A C 1
ATOM 2552 O O . HIS A 1 335 ? -5.213 -6.290 -22.173 1.00 95.12 335 HIS A O 1
ATOM 2558 N N . GLY A 1 336 ? -3.160 -6.783 -22.952 1.00 94.62 336 GLY A N 1
ATOM 2559 C CA . GLY A 1 336 ? -3.515 -6.802 -24.367 1.00 94.62 336 GLY A CA 1
ATOM 2560 C C . GLY A 1 336 ? -3.619 -5.405 -24.971 1.00 94.62 336 GLY A C 1
ATOM 2561 O O . GLY A 1 336 ? -4.284 -5.238 -25.993 1.00 94.62 336 GLY A O 1
ATOM 2562 N N . ARG A 1 337 ? -2.993 -4.404 -24.339 1.00 94.88 337 ARG A N 1
ATOM 2563 C CA . ARG A 1 337 ? -3.031 -3.008 -24.789 1.00 94.88 337 ARG A CA 1
ATOM 2564 C C . ARG A 1 337 ? -1.884 -2.682 -25.737 1.00 94.88 337 ARG A C 1
ATOM 2566 O O . ARG A 1 337 ? -2.127 -2.177 -26.829 1.00 94.88 337 ARG A O 1
ATOM 2573 N N . SER A 1 338 ? -0.642 -2.970 -25.341 1.00 93.25 338 SER A N 1
ATOM 2574 C CA . SER A 1 338 ? 0.548 -2.613 -26.130 1.00 93.25 338 SER A CA 1
ATOM 2575 C C . SER A 1 338 ? 1.226 -3.820 -26.779 1.00 93.25 338 SER A C 1
ATOM 2577 O O . SER A 1 338 ? 1.868 -3.678 -27.819 1.00 93.25 338 SER A O 1
ATOM 2579 N N . GLY A 1 339 ? 1.112 -5.006 -26.170 1.00 92.38 339 GLY A N 1
ATOM 2580 C CA . GLY A 1 339 ? 1.807 -6.234 -26.560 1.00 92.38 339 GLY A CA 1
ATOM 2581 C C . GLY A 1 339 ? 3.328 -6.199 -26.359 1.00 92.38 339 GLY A C 1
ATOM 2582 O O . GLY A 1 339 ? 4.006 -7.180 -26.689 1.00 92.38 339 GLY A O 1
ATOM 2583 N N . LYS A 1 340 ? 3.868 -5.089 -25.838 1.00 93.88 340 LYS A N 1
ATOM 2584 C CA . LYS A 1 340 ? 5.306 -4.828 -25.718 1.00 93.88 340 LYS A CA 1
ATOM 2585 C C . LYS A 1 340 ? 5.951 -5.678 -24.621 1.00 93.88 340 LYS A C 1
ATOM 2587 O O . LYS A 1 340 ? 5.294 -6.156 -23.698 1.00 93.88 340 LYS A O 1
ATOM 2592 N N . ILE A 1 341 ? 7.266 -5.841 -24.740 1.00 95.88 341 ILE A N 1
ATOM 2593 C CA . ILE A 1 341 ? 8.123 -6.432 -23.712 1.00 95.88 341 ILE A CA 1
ATOM 2594 C C . ILE A 1 341 ? 9.251 -5.439 -23.430 1.00 95.88 341 ILE A C 1
ATOM 2596 O O . ILE A 1 341 ? 10.064 -5.167 -24.317 1.00 95.88 341 ILE A O 1
ATOM 2600 N N . GLY A 1 342 ? 9.279 -4.892 -22.218 1.00 95.38 342 GLY A N 1
ATOM 2601 C CA . GLY A 1 342 ? 10.417 -4.149 -21.689 1.00 95.38 342 GLY A CA 1
ATOM 2602 C C . GLY A 1 342 ? 11.532 -5.121 -21.316 1.00 95.38 342 GLY A C 1
ATOM 2603 O O . GLY A 1 342 ? 11.263 -6.168 -20.732 1.00 95.38 342 GLY A O 1
ATOM 2604 N N . LYS A 1 343 ? 12.774 -4.803 -21.686 1.00 96.00 343 LYS A N 1
ATOM 2605 C CA . LYS A 1 343 ? 13.928 -5.688 -21.488 1.00 96.00 343 LYS A CA 1
ATOM 2606 C C . LYS A 1 343 ? 15.097 -4.901 -20.932 1.00 96.00 343 LYS A C 1
ATOM 2608 O O . LYS A 1 343 ? 15.451 -3.859 -21.483 1.00 96.00 343 LYS A O 1
ATOM 2613 N N . THR A 1 344 ? 15.710 -5.412 -19.880 1.00 96.19 344 THR A N 1
ATOM 2614 C CA . THR A 1 344 ? 16.908 -4.824 -19.281 1.00 96.19 344 THR A CA 1
ATOM 2615 C C . THR A 1 344 ? 17.711 -5.894 -18.542 1.00 96.19 344 THR A C 1
ATOM 2617 O O . THR A 1 344 ? 17.445 -7.089 -18.677 1.00 96.19 344 THR A O 1
ATOM 2620 N N . PHE A 1 345 ? 18.709 -5.470 -17.775 1.00 97.75 345 PHE A N 1
ATOM 2621 C CA . PHE A 1 345 ? 19.458 -6.316 -16.861 1.00 97.75 345 PHE A CA 1
ATOM 2622 C C . PHE A 1 345 ? 19.251 -5.883 -15.407 1.00 97.75 345 PHE A C 1
ATOM 2624 O O . PHE A 1 345 ? 19.013 -4.710 -15.123 1.00 97.75 345 PHE A O 1
ATOM 2631 N N . LEU A 1 346 ? 19.391 -6.837 -14.497 1.00 96.94 346 LEU A N 1
ATOM 2632 C CA . LEU A 1 346 ? 19.326 -6.702 -13.049 1.00 96.94 346 LEU A CA 1
ATOM 2633 C C . LEU A 1 346 ? 20.676 -7.114 -12.446 1.00 96.94 346 LEU A C 1
ATOM 2635 O O . LEU A 1 346 ? 21.283 -8.079 -12.915 1.00 96.94 346 LEU A O 1
ATOM 2639 N N . HIS A 1 347 ? 21.125 -6.417 -11.406 1.00 97.50 347 HIS A N 1
ATOM 2640 C CA . HIS A 1 347 ? 22.326 -6.723 -10.635 1.00 97.50 347 HIS A CA 1
ATOM 2641 C C . HIS A 1 347 ? 22.001 -6.939 -9.155 1.00 97.50 347 HIS A C 1
ATOM 2643 O O . HIS A 1 347 ? 21.261 -6.149 -8.581 1.00 97.50 347 HIS A O 1
ATOM 2649 N N . GLY A 1 348 ? 22.573 -7.970 -8.525 1.00 95.06 348 GLY A N 1
ATOM 2650 C CA . GLY A 1 348 ? 22.463 -8.202 -7.075 1.00 95.06 348 GLY A CA 1
ATOM 2651 C C . GLY A 1 348 ? 21.425 -9.248 -6.649 1.00 95.06 348 GLY A C 1
ATOM 2652 O O . GLY A 1 348 ? 21.284 -9.512 -5.455 1.00 95.06 348 GLY A O 1
ATOM 2653 N N . PHE A 1 349 ? 20.727 -9.874 -7.601 1.00 94.00 349 PHE A N 1
ATOM 2654 C CA . PHE A 1 349 ? 19.664 -10.856 -7.346 1.00 94.00 349 PHE A CA 1
ATOM 2655 C C . PHE A 1 349 ? 20.177 -12.276 -7.040 1.00 94.00 349 PHE A C 1
ATOM 2657 O O . PHE A 1 349 ? 19.459 -13.097 -6.476 1.00 94.00 349 PHE A O 1
ATOM 2664 N N . LYS A 1 350 ? 21.433 -12.585 -7.387 1.00 94.81 350 LYS A N 1
ATOM 2665 C CA . LYS A 1 350 ? 22.173 -13.811 -7.025 1.00 94.81 350 LYS A CA 1
ATOM 2666 C C . LYS A 1 350 ? 21.616 -15.140 -7.544 1.00 94.81 350 LYS A C 1
ATOM 2668 O O . LYS A 1 350 ? 22.189 -16.186 -7.225 1.00 94.81 350 LYS A O 1
ATOM 2673 N N . LEU A 1 351 ? 20.581 -15.138 -8.384 1.00 95.50 351 LEU A N 1
ATOM 2674 C CA . LEU A 1 351 ? 20.056 -16.351 -9.014 1.00 95.50 351 LEU A CA 1
ATOM 2675 C C . LEU A 1 351 ? 21.117 -16.994 -9.923 1.00 95.50 351 LEU A C 1
ATOM 2677 O O . LEU A 1 351 ? 21.702 -16.341 -10.787 1.00 95.50 351 LEU A O 1
ATOM 2681 N N . LYS A 1 352 ? 21.375 -18.294 -9.730 1.00 95.12 352 LYS A N 1
ATOM 2682 C CA . LYS A 1 352 ? 22.395 -19.035 -10.497 1.00 95.12 352 LYS A CA 1
ATOM 2683 C C . LYS A 1 352 ? 21.820 -19.913 -11.604 1.00 95.12 352 LYS A C 1
ATOM 2685 O O . LYS A 1 352 ? 22.477 -20.087 -12.627 1.00 95.12 352 LYS A O 1
ATOM 2690 N N . HIS A 1 353 ? 20.605 -20.433 -11.425 1.00 95.44 353 HIS A N 1
ATOM 2691 C CA . HIS A 1 353 ? 19.927 -21.304 -12.386 1.00 95.44 353 HIS A CA 1
ATOM 2692 C C . HIS A 1 353 ? 18.410 -21.086 -12.348 1.00 95.44 353 HIS A C 1
ATOM 2694 O O . HIS A 1 353 ? 17.856 -20.804 -11.289 1.00 95.44 353 HIS A O 1
ATOM 2700 N N . GLY A 1 354 ? 17.745 -21.281 -13.490 1.00 94.88 354 GLY A N 1
ATOM 2701 C CA . GLY A 1 354 ? 16.290 -21.170 -13.615 1.00 94.88 354 GLY A CA 1
ATOM 2702 C C . GLY A 1 354 ? 15.804 -19.757 -13.944 1.00 94.88 354 GLY A C 1
ATOM 2703 O O . GLY A 1 354 ? 16.568 -18.917 -14.415 1.00 94.88 354 GLY A O 1
ATOM 2704 N N . ALA A 1 355 ? 14.511 -19.532 -13.731 1.00 94.38 355 ALA A N 1
ATOM 2705 C CA . ALA A 1 355 ? 13.835 -18.257 -13.926 1.00 94.38 355 ALA A CA 1
ATOM 2706 C C . ALA A 1 355 ? 12.688 -18.128 -12.918 1.00 94.38 355 ALA A C 1
ATOM 2708 O O . ALA A 1 355 ? 12.151 -19.137 -12.458 1.00 94.38 355 ALA A O 1
ATOM 2709 N N . ILE A 1 356 ? 12.309 -16.890 -12.613 1.00 95.50 356 ILE A N 1
ATOM 2710 C CA . ILE A 1 356 ? 11.136 -16.551 -11.806 1.00 95.50 356 ILE A CA 1
ATOM 2711 C C . ILE A 1 356 ? 10.201 -15.749 -12.707 1.00 95.50 356 ILE A C 1
ATOM 2713 O O . ILE A 1 356 ? 10.655 -14.898 -13.470 1.00 95.50 356 ILE A O 1
ATOM 2717 N N . ALA A 1 357 ? 8.912 -16.066 -12.656 1.00 94.12 357 ALA A N 1
ATOM 2718 C CA . ALA A 1 357 ? 7.882 -15.347 -13.385 1.00 94.12 357 ALA A CA 1
ATOM 2719 C C . ALA A 1 357 ? 6.689 -15.122 -12.463 1.00 94.12 357 ALA A C 1
ATOM 2721 O O . ALA A 1 357 ? 6.165 -16.071 -11.880 1.00 94.12 357 ALA A O 1
ATOM 2722 N N . GLU A 1 358 ? 6.250 -13.875 -12.378 1.00 94.50 358 GLU A N 1
ATOM 2723 C CA . GLU A 1 358 ? 5.093 -13.460 -11.598 1.00 94.50 358 GLU A CA 1
ATOM 2724 C C . GLU A 1 358 ? 4.235 -12.481 -12.401 1.00 94.50 358 GLU A C 1
ATOM 2726 O O . GLU A 1 358 ? 4.700 -11.837 -13.341 1.00 94.50 358 GLU A O 1
ATOM 2731 N N . SER A 1 359 ? 2.948 -12.423 -12.060 1.00 94.31 359 SER A N 1
ATOM 2732 C CA . SER A 1 359 ? 1.984 -11.479 -12.644 1.00 94.31 359 SER A CA 1
ATOM 2733 C C . SER A 1 359 ? 1.566 -10.405 -11.636 1.00 94.31 359 SER A C 1
ATOM 2735 O O . SER A 1 359 ? 0.582 -9.710 -11.879 1.00 94.31 359 SER A O 1
ATOM 2737 N N . VAL A 1 360 ? 2.279 -10.310 -10.513 1.00 92.62 360 VAL A N 1
ATOM 2738 C CA . VAL A 1 360 ? 2.165 -9.237 -9.526 1.00 92.62 360 VAL A CA 1
ATOM 2739 C C . VAL A 1 360 ? 3.461 -8.448 -9.634 1.00 92.62 360 VAL A C 1
ATOM 2741 O O . VAL A 1 360 ? 4.528 -8.977 -9.359 1.00 92.62 360 VAL A O 1
ATOM 2744 N N . ALA A 1 361 ? 3.365 -7.231 -10.153 1.00 91.06 361 ALA A N 1
ATOM 2745 C CA . ALA A 1 361 ? 4.490 -6.334 -10.374 1.00 91.06 361 ALA A CA 1
ATOM 2746 C C . ALA A 1 361 ? 3.951 -4.909 -10.250 1.00 91.06 361 ALA A C 1
ATOM 2748 O O . ALA A 1 361 ? 3.237 -4.422 -11.132 1.00 91.06 361 ALA A O 1
ATOM 2749 N N . HIS A 1 362 ? 4.203 -4.302 -9.099 1.00 88.62 362 HIS A N 1
ATOM 2750 C CA . HIS A 1 362 ? 3.690 -2.987 -8.738 1.00 88.62 362 HIS A CA 1
ATOM 2751 C C . HIS A 1 362 ? 4.093 -1.925 -9.786 1.00 88.62 362 HIS A C 1
ATOM 2753 O O . HIS A 1 362 ? 5.245 -1.906 -10.215 1.00 88.62 362 HIS A O 1
ATOM 2759 N N . ASP A 1 363 ? 3.197 -1.082 -10.309 1.00 88.31 363 ASP A N 1
ATOM 2760 C CA . ASP A 1 363 ? 1.738 -0.995 -10.068 1.00 88.31 363 ASP A CA 1
ATOM 2761 C C . ASP A 1 363 ? 0.889 -1.175 -11.339 1.00 88.31 363 ASP A C 1
ATOM 2763 O O . ASP A 1 363 ? -0.326 -0.992 -11.352 1.00 88.31 363 ASP A O 1
ATOM 2767 N N . THR A 1 364 ? 1.495 -1.640 -12.435 1.00 91.00 364 THR A N 1
ATOM 2768 C CA . THR A 1 364 ? 0.794 -1.817 -13.726 1.00 91.00 364 THR A CA 1
ATOM 2769 C C . THR A 1 364 ? 0.171 -3.193 -13.936 1.00 91.00 364 THR A C 1
ATOM 2771 O O . THR A 1 364 ? -0.292 -3.504 -15.042 1.00 91.00 364 THR A O 1
ATOM 2774 N N . HIS A 1 365 ? 0.166 -4.030 -12.901 1.00 90.56 365 HIS A N 1
ATOM 2775 C CA . HIS A 1 365 ? -0.110 -5.452 -13.023 1.00 90.56 365 HIS A CA 1
ATOM 2776 C C . HIS A 1 365 ? -1.539 -5.795 -13.385 1.00 90.56 365 HIS A C 1
ATOM 2778 O O . HIS A 1 365 ? -2.558 -5.295 -12.871 1.00 90.56 365 HIS A O 1
#

Foldseek 3Di:
DVLVLVLVLCVQFLDQAADAAAQAPPLDPPVDAFLDGHWLVCLVVNCPDPSYQYHEEHNNCLVVVCCVVPPVVSLVGLLSRLVVCVVVPHAFEYEHAPDDDPSVVVRCVSNPNAYEYANDAACVSLLRCVVSVHQYADEPADLAHRNLRNCCVCVVVVRDCLSQAYAHPDYDPVCCVVQNGLLNSLLVNVVSVDDLVSSLLNHAVSVCVSSVPPQTRDPDPRHFPFDFDAPDSNSSHTAWTDGSNHTQDGRHGGPDDRDDRDRDPCVVVQQPADDDDPVLQFDFDDDQWDWFKAWEDDGSDPDTDIDIDIATADPRGTDADLPQQKAKDWDADGSNPPRHIDIGIYGDPNDDDDDDDDPDDPDRD

pLDDT: mean 94.48, std 4.45, range [69.0, 98.75]

InterPro domains:
  IPR006680 Amidohydrolase-related [PF01979] (139-248)
  IPR011059 Metal-dependent hydrolase, composite domain superfamily [SSF51338] (191-260)
  IPR026912 Adenine deaminase C-terminal domain [PF13382] (303-365)
  IPR032466 Metal-dependent hydrolase [SSF51556] (85-217)

Organism: Bradyrhizobium japonicum (NCBI:txid375)

Radius of gyration: 23.07 Å; chains: 1; bounding box: 55×44×61 Å

Secondary structure (DSSP, 8-state):
-HHHHHHHHHTTSSS---EEE-SSBSSSBTTB--SS-B-GGGHHHHT-STTEEEEEEEGGGTTHHHHHHH-HHHHHHHHHHHHHHHHTT-EEEE--TT--HHHHHHHHHHTTS--EE----SHHHHHHHHHTT-EEEEEBSSS-B-HHHHTHHHHTT---GGGEEEE--S--HHHHHHH-SHHHHHHHHHHTT--HHHHHHTTTHHHHHHTT-SSSSS--TTS---EEEEEETTTTEEEEEEETTEEEEETTEESSPPPP----HHHH-----PPPPGGGG--B-SSSEEEEEEEEE-TTSS-EEEEEEEEEEETTEEPPBTTTTEEEEEEE--SSSS--EEEEEEES----SS----S--TTT-

Sequence (365 aa):
IGMKAMIEEAKTLPNKVLYTVPCLTPDVPGLETAGYDTNSKDMEELLADPYVQGIGEIQGFANVRPVFEHAPEIITDQLASVSYAKSIGKTVEGNCPGLSGADLAAHIISGGTQISCHETTTKEEMMEKLRNGISVFMREGSSQRNMAECIRAITEEGMDSRRAILVSDDMVPEDLLKYGHMNDIVRRTIAQGIDPVEAIQMVTINPATHFGFADRGVLTPGKKADIAVISNLTEMTIDQVYLDGRKVAEKGELTIEIPSYTYPDTVKKSVKRKPIKPDDLYIGASGSQARVRSIEVIPDQNMTGAKEFALNVKEGVVQPCLQQDVLPLMVVERHGRSGKIGKTFLHGFKLKHGAIAESVAHDTH